Protein AF-A0A846XND9-F1 (afdb_monomer)

Foldseek 3Di:
DDPPPPDPQQCQPVPLQLVSQVLLVVLQVVLPPPADPVLSVQSVCVSVVNDHPVVSVVDPSNVVVCVVVVVVVVVVVVPDDPVNVVVVVVVVVVSSVVSSPDDPPPPDPDPDPPPPPPPPPPDDDDDDDDDDDDDDDDDDDDDDDDDDDDDDDDDDDDPDDDPDDDPVPPPPDDPDDDPVSVVVVVCVVVVNDD

Mean predicted aligned error: 19.97 Å

Structure (mmCIF, N/CA/C/O backbone):
data_AF-A0A846XND9-F1
#
_entry.id   AF-A0A846XND9-F1
#
loop_
_atom_site.group_PDB
_atom_site.id
_atom_site.type_symbol
_atom_site.label_atom_id
_atom_site.label_alt_id
_atom_site.label_comp_id
_atom_site.label_asym_id
_atom_site.label_entity_id
_atom_site.label_seq_id
_atom_site.pdbx_PDB_ins_code
_atom_site.Cartn_x
_atom_site.Cartn_y
_atom_site.Cartn_z
_atom_site.occupancy
_atom_site.B_iso_or_equiv
_atom_site.auth_seq_id
_atom_site.auth_comp_id
_atom_site.auth_asym_id
_atom_site.auth_atom_id
_atom_site.pdbx_PDB_model_num
ATOM 1 N N . MET A 1 1 ? 20.024 -21.616 -21.738 1.00 33.12 1 MET A N 1
ATOM 2 C CA . MET A 1 1 ? 20.736 -21.261 -20.495 1.00 33.12 1 MET A CA 1
ATOM 3 C C . MET A 1 1 ? 19.741 -20.518 -19.624 1.00 33.12 1 MET A C 1
ATOM 5 O O . MET A 1 1 ? 19.525 -19.339 -19.842 1.00 33.12 1 MET A O 1
ATOM 9 N N . THR A 1 2 ? 19.022 -21.231 -18.763 1.00 40.91 2 THR A N 1
ATOM 10 C CA . THR A 1 2 ? 18.064 -20.647 -17.814 1.00 40.91 2 THR A CA 1
ATOM 11 C C . THR A 1 2 ? 18.824 -20.394 -16.521 1.00 40.91 2 THR A C 1
ATOM 13 O O . THR A 1 2 ? 19.244 -21.360 -15.887 1.00 40.91 2 THR A O 1
ATOM 16 N N . ASN A 1 3 ? 19.084 -19.128 -16.193 1.00 38.66 3 ASN A N 1
ATOM 17 C CA . ASN A 1 3 ? 19.721 -18.750 -14.933 1.00 38.66 3 ASN A CA 1
ATOM 18 C C . ASN A 1 3 ? 18.810 -19.187 -13.771 1.00 38.66 3 ASN A C 1
ATOM 20 O O . ASN A 1 3 ? 17.676 -18.721 -13.712 1.00 38.66 3 ASN A O 1
ATOM 24 N N . PRO A 1 4 ? 19.258 -20.077 -12.870 1.00 46.66 4 PRO A N 1
ATOM 25 C CA . PRO A 1 4 ? 18.459 -20.540 -11.736 1.00 46.66 4 PRO A CA 1
ATOM 26 C C . PRO A 1 4 ? 18.465 -19.571 -10.535 1.00 46.66 4 PRO A C 1
ATOM 28 O O . PRO A 1 4 ? 17.958 -19.938 -9.482 1.00 46.66 4 PRO A O 1
ATOM 31 N N . GLU A 1 5 ? 19.028 -18.363 -10.669 1.00 49.97 5 GLU A N 1
ATOM 32 C CA . GLU A 1 5 ? 19.162 -17.389 -9.565 1.00 49.97 5 GLU A CA 1
ATOM 33 C C . GLU A 1 5 ? 18.218 -16.180 -9.655 1.00 49.97 5 GLU A C 1
ATOM 35 O O . GLU A 1 5 ? 18.156 -15.373 -8.729 1.00 49.97 5 GLU A O 1
ATOM 40 N N . GLU A 1 6 ? 17.439 -16.054 -10.729 1.00 49.25 6 GLU A N 1
ATOM 41 C CA . GLU A 1 6 ? 16.335 -15.094 -10.769 1.00 49.25 6 GLU A CA 1
ATOM 42 C C . GLU A 1 6 ? 15.100 -15.777 -10.181 1.00 49.25 6 GLU A C 1
ATOM 44 O O . GLU A 1 6 ? 14.221 -16.257 -10.898 1.00 49.25 6 GLU A O 1
ATOM 49 N N . GLU A 1 7 ? 15.046 -15.867 -8.847 1.00 51.25 7 GLU A N 1
ATOM 50 C CA . GLU A 1 7 ? 13.759 -16.070 -8.185 1.00 51.25 7 GLU A CA 1
ATOM 51 C C . GLU A 1 7 ? 12.785 -15.030 -8.755 1.00 51.25 7 GLU A C 1
ATOM 53 O O . GLU A 1 7 ? 13.165 -13.859 -8.865 1.00 51.25 7 GLU A O 1
ATOM 58 N N . PRO A 1 8 ? 11.557 -15.415 -9.145 1.00 60.03 8 PRO A N 1
ATOM 59 C CA . PRO A 1 8 ? 10.572 -14.466 -9.631 1.00 60.03 8 PRO A CA 1
ATOM 60 C C . PRO A 1 8 ? 10.235 -13.514 -8.482 1.00 60.03 8 PRO A C 1
ATOM 62 O O . PRO A 1 8 ? 9.370 -13.785 -7.648 1.00 60.03 8 PRO A O 1
ATOM 65 N N . VAL A 1 9 ? 10.971 -12.405 -8.402 1.00 65.19 9 VAL A N 1
ATOM 66 C CA . VAL A 1 9 ? 10.665 -11.309 -7.499 1.00 65.19 9 VAL A CA 1
ATOM 67 C C . VAL A 1 9 ? 9.304 -10.820 -7.941 1.00 65.19 9 VAL A C 1
ATOM 69 O O . VAL A 1 9 ? 9.132 -10.370 -9.073 1.00 65.19 9 VAL A O 1
ATOM 72 N N . LEU A 1 10 ? 8.327 -10.974 -7.055 1.00 75.88 10 LEU A N 1
ATOM 73 C CA . LEU A 1 10 ? 6.992 -10.475 -7.296 1.00 75.88 10 LEU A CA 1
ATOM 74 C C . LEU A 1 10 ? 7.084 -8.964 -7.494 1.00 75.88 10 LEU A C 1
ATOM 76 O O . LEU A 1 10 ? 7.347 -8.226 -6.543 1.00 75.88 10 LEU A O 1
ATOM 80 N N . ASP A 1 11 ? 6.902 -8.530 -8.735 1.00 82.88 11 ASP A N 1
ATOM 81 C CA . ASP A 1 11 ? 6.921 -7.121 -9.082 1.00 82.88 11 ASP A CA 1
ATOM 82 C C . ASP A 1 11 ? 5.612 -6.470 -8.627 1.00 82.88 11 ASP A C 1
ATOM 84 O O . ASP A 1 11 ? 4.604 -6.457 -9.333 1.00 82.88 11 ASP A O 1
ATOM 88 N N . LEU A 1 12 ? 5.623 -5.973 -7.391 1.00 81.81 12 LEU A N 1
ATOM 89 C CA . LEU A 1 12 ? 4.500 -5.251 -6.799 1.00 81.81 12 LEU A CA 1
ATOM 90 C C . LEU A 1 12 ? 4.532 -3.757 -7.143 1.00 81.81 12 LEU A C 1
ATOM 92 O O . LEU A 1 12 ? 3.525 -3.074 -6.963 1.00 81.81 12 LEU A O 1
ATOM 96 N N . ALA A 1 13 ? 5.678 -3.247 -7.602 1.00 83.75 13 ALA A N 1
ATOM 97 C CA . ALA A 1 13 ? 5.951 -1.819 -7.735 1.00 83.75 13 ALA A CA 1
ATOM 98 C C . ALA A 1 13 ? 6.337 -1.380 -9.160 1.00 83.75 13 ALA A C 1
ATOM 100 O O . ALA A 1 13 ? 6.835 -0.271 -9.338 1.00 83.75 13 ALA A O 1
ATOM 101 N N . GLY A 1 14 ? 6.112 -2.217 -10.175 1.00 80.44 14 GLY A N 1
ATOM 102 C CA . GLY A 1 14 ? 6.367 -1.881 -11.578 1.00 80.44 14 GLY A CA 1
ATOM 103 C C . GLY A 1 14 ? 7.851 -1.695 -11.909 1.00 80.44 14 GLY A C 1
ATOM 104 O O . GLY A 1 14 ? 8.197 -0.803 -12.682 1.00 80.44 14 GLY A O 1
ATOM 105 N N . GLY A 1 15 ? 8.727 -2.494 -11.300 1.00 81.25 15 GLY A N 1
ATOM 106 C CA . GLY A 1 15 ? 10.161 -2.542 -11.584 1.00 81.25 15 GLY A CA 1
ATOM 107 C C . GLY A 1 15 ? 11.073 -2.000 -10.479 1.00 81.25 15 GLY A C 1
ATOM 108 O O . GLY A 1 15 ? 12.284 -2.211 -10.554 1.00 81.25 15 GLY A O 1
ATOM 109 N N . ASP A 1 16 ? 10.547 -1.355 -9.425 1.00 86.50 16 ASP A N 1
ATOM 110 C CA . ASP A 1 16 ? 11.361 -1.029 -8.240 1.00 86.50 16 ASP A CA 1
ATOM 111 C C . ASP A 1 16 ? 11.476 -2.259 -7.325 1.00 86.50 16 ASP A C 1
ATOM 113 O O . ASP A 1 16 ? 10.560 -2.625 -6.579 1.00 86.50 16 ASP A O 1
ATOM 117 N N . ILE A 1 17 ? 12.642 -2.903 -7.383 1.00 84.56 17 ILE A N 1
ATOM 118 C CA . ILE A 1 17 ? 12.976 -4.100 -6.603 1.00 84.56 17 ILE A CA 1
ATOM 119 C C . ILE A 1 17 ? 12.971 -3.809 -5.094 1.00 84.56 17 ILE A C 1
ATOM 121 O O . ILE A 1 17 ? 12.511 -4.640 -4.309 1.00 84.56 17 ILE A O 1
ATOM 125 N N . GLY A 1 18 ? 13.462 -2.641 -4.669 1.00 85.81 18 GLY A N 1
ATOM 126 C CA . GLY A 1 18 ? 13.506 -2.265 -3.254 1.00 85.81 18 GLY A CA 1
ATOM 127 C C . GLY A 1 18 ? 12.105 -2.071 -2.689 1.00 85.81 18 GLY A C 1
ATOM 128 O O . GLY A 1 18 ? 11.784 -2.609 -1.629 1.00 85.81 18 GLY A O 1
ATOM 129 N N . MET A 1 19 ? 11.250 -1.382 -3.445 1.00 88.19 19 MET A N 1
ATOM 130 C CA . MET A 1 19 ? 9.846 -1.191 -3.085 1.00 88.19 19 MET A CA 1
ATOM 131 C C . MET A 1 19 ? 9.076 -2.515 -3.084 1.00 88.19 19 MET A C 1
ATOM 133 O O . MET A 1 19 ? 8.342 -2.793 -2.142 1.00 88.19 19 MET A O 1
ATOM 137 N N . SER A 1 20 ? 9.287 -3.376 -4.083 1.00 88.38 20 SER A N 1
ATOM 138 C CA . SER A 1 20 ? 8.630 -4.689 -4.153 1.00 88.38 20 SER A CA 1
ATOM 139 C C . SER A 1 20 ? 8.980 -5.577 -2.956 1.00 88.38 20 SER A C 1
ATOM 141 O O . SER A 1 20 ? 8.104 -6.211 -2.366 1.00 88.38 20 SER A O 1
ATOM 143 N N . ARG A 1 21 ? 10.24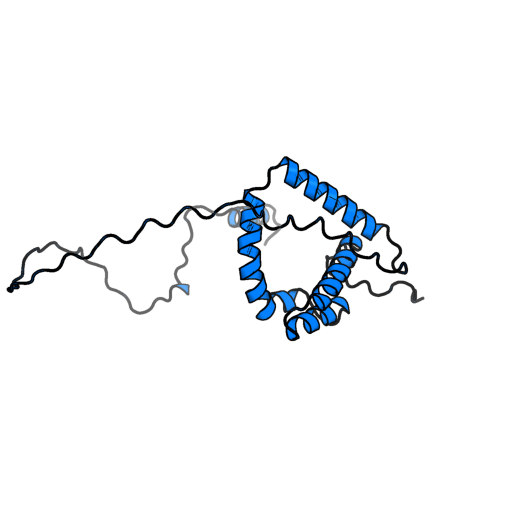9 -5.569 -2.529 1.00 87.31 21 ARG A N 1
ATOM 144 C CA . ARG A 1 21 ? 10.701 -6.275 -1.320 1.00 87.31 21 ARG A CA 1
ATOM 145 C C . ARG A 1 21 ? 10.104 -5.684 -0.050 1.00 87.31 21 ARG A C 1
ATOM 147 O O . ARG A 1 21 ? 9.600 -6.432 0.783 1.00 87.31 21 ARG A O 1
ATOM 154 N N . HIS A 1 22 ? 10.125 -4.360 0.082 1.00 89.12 22 HIS A N 1
ATOM 155 C CA . HIS A 1 22 ? 9.538 -3.682 1.232 1.00 89.12 22 HIS A CA 1
ATOM 156 C C . HIS A 1 22 ? 8.034 -3.974 1.358 1.00 89.12 22 HIS A C 1
ATOM 158 O O . HIS A 1 22 ? 7.558 -4.315 2.439 1.00 89.12 22 HIS A O 1
ATOM 164 N N . LEU A 1 23 ? 7.300 -3.931 0.242 1.00 89.12 23 LEU A N 1
ATOM 165 C CA . LEU A 1 23 ? 5.879 -4.269 0.194 1.00 89.12 23 LEU A CA 1
ATOM 166 C C . LEU A 1 23 ? 5.630 -5.725 0.589 1.00 89.12 23 LEU A C 1
ATOM 168 O O . LEU A 1 23 ? 4.750 -5.984 1.403 1.00 89.12 23 LEU A O 1
ATOM 172 N N . ARG A 1 24 ? 6.420 -6.677 0.079 1.00 88.81 24 ARG A N 1
ATOM 173 C CA . ARG A 1 24 ? 6.306 -8.090 0.475 1.00 88.81 24 ARG A CA 1
ATOM 174 C C . ARG A 1 24 ? 6.500 -8.275 1.984 1.00 88.81 24 ARG A C 1
ATOM 176 O O . ARG A 1 24 ? 5.715 -8.988 2.607 1.00 88.81 24 ARG A O 1
ATOM 183 N N . SER A 1 25 ? 7.480 -7.583 2.563 1.00 88.69 25 SER A N 1
ATOM 184 C CA . SER A 1 25 ? 7.723 -7.556 4.010 1.00 88.69 25 SER A CA 1
ATOM 185 C C . SER A 1 25 ? 6.513 -7.051 4.789 1.00 88.69 25 SER A C 1
ATOM 187 O O . SER A 1 25 ? 6.007 -7.717 5.693 1.00 88.69 25 SER A O 1
ATOM 189 N N . ALA A 1 26 ? 5.991 -5.894 4.381 1.00 89.62 26 ALA A N 1
ATOM 190 C CA . ALA A 1 26 ? 4.835 -5.274 5.010 1.00 89.62 26 ALA A CA 1
ATOM 191 C C . ALA A 1 26 ? 3.594 -6.176 4.936 1.00 89.62 26 ALA A C 1
ATOM 193 O O . ALA A 1 26 ? 2.894 -6.339 5.934 1.00 89.62 26 ALA A O 1
ATOM 194 N N . LEU A 1 27 ? 3.349 -6.820 3.790 1.00 90.62 27 LEU A N 1
ATOM 195 C CA . LEU A 1 27 ? 2.244 -7.767 3.620 1.00 90.62 27 LEU A CA 1
ATOM 196 C C . LEU A 1 27 ? 2.371 -8.974 4.560 1.00 90.62 27 LEU A C 1
ATOM 198 O O . LEU A 1 27 ? 1.373 -9.382 5.152 1.00 90.62 27 LEU A O 1
ATOM 202 N N . ASN A 1 28 ? 3.579 -9.517 4.745 1.00 89.06 28 ASN A N 1
ATOM 203 C CA . ASN A 1 28 ? 3.823 -10.625 5.674 1.00 89.06 28 ASN A CA 1
ATOM 204 C C . ASN A 1 28 ? 3.556 -10.232 7.132 1.00 89.06 28 ASN A C 1
ATOM 206 O O . ASN A 1 28 ? 2.958 -11.009 7.876 1.00 89.06 28 ASN A O 1
ATOM 210 N N . ILE A 1 29 ? 3.966 -9.027 7.533 1.00 89.94 29 ILE A N 1
ATOM 211 C CA . ILE A 1 29 ? 3.733 -8.501 8.884 1.00 89.94 29 ILE A CA 1
ATOM 212 C C . ILE A 1 29 ? 2.234 -8.300 9.125 1.00 89.94 29 ILE A C 1
ATOM 214 O O . ILE A 1 29 ? 1.704 -8.751 10.140 1.00 89.94 29 ILE A O 1
ATOM 218 N N . LEU A 1 30 ? 1.535 -7.675 8.173 1.00 87.25 30 LEU A N 1
ATOM 219 C CA . LEU A 1 30 ? 0.093 -7.435 8.258 1.00 87.25 30 LEU A CA 1
ATOM 220 C C . LEU A 1 30 ? -0.704 -8.744 8.285 1.00 87.25 30 LEU A C 1
ATOM 222 O O . LEU A 1 30 ? -1.658 -8.875 9.044 1.00 87.25 30 LEU A O 1
ATOM 226 N N . ALA A 1 31 ? -0.284 -9.760 7.530 1.00 88.69 31 ALA A N 1
ATOM 227 C CA . ALA A 1 31 ? -0.914 -11.079 7.566 1.00 88.69 31 ALA A CA 1
ATOM 228 C C . ALA A 1 31 ? -0.767 -11.805 8.922 1.00 88.69 31 ALA A C 1
ATOM 230 O O . ALA A 1 31 ? -1.389 -12.850 9.108 1.00 88.69 31 ALA A O 1
ATOM 231 N N . GLY A 1 32 ? 0.070 -11.300 9.836 1.00 86.00 32 GLY A N 1
ATOM 232 C CA . GLY A 1 32 ? 0.243 -11.812 11.197 1.00 86.00 32 GLY A CA 1
ATOM 233 C C . GLY A 1 32 ? -0.265 -10.876 12.297 1.00 86.00 32 GLY A C 1
ATOM 234 O O . GLY A 1 32 ? -0.106 -11.199 13.472 1.00 86.00 32 GLY A O 1
ATOM 235 N N . SER A 1 33 ? -0.855 -9.723 11.957 1.00 87.19 33 SER A N 1
ATOM 236 C CA . SER A 1 33 ? -1.239 -8.700 12.938 1.00 87.19 33 SER A CA 1
ATOM 237 C C . SER A 1 33 ? -2.624 -8.907 13.569 1.00 87.19 33 SER A C 1
ATOM 239 O O . SER A 1 33 ? -3.076 -8.038 14.310 1.00 87.19 33 SER A O 1
ATOM 241 N N . GLY A 1 34 ? -3.307 -10.025 13.293 1.00 86.56 34 GLY A N 1
ATOM 242 C CA . GLY A 1 34 ? -4.640 -10.321 13.835 1.00 86.56 34 GLY A CA 1
ATOM 243 C C . GLY A 1 34 ? -5.769 -9.604 13.092 1.00 86.56 34 GLY A C 1
ATOM 244 O O . GLY A 1 34 ? -6.686 -9.068 13.715 1.00 86.56 34 GLY A O 1
ATOM 245 N N . LEU A 1 35 ? -5.681 -9.549 11.763 1.00 88.38 35 LEU A N 1
ATOM 246 C CA . LEU A 1 35 ? -6.721 -8.982 10.903 1.00 88.38 35 LEU A CA 1
ATOM 247 C C . LEU A 1 35 ? -7.867 -9.990 10.705 1.00 88.38 35 LEU A C 1
ATOM 249 O O . LEU A 1 35 ? -7.844 -11.113 11.205 1.00 88.38 35 LEU A O 1
ATOM 253 N N . ALA A 1 36 ? -8.907 -9.596 9.963 1.00 90.38 36 ALA A N 1
ATOM 254 C CA . ALA A 1 36 ? -9.963 -10.534 9.586 1.00 90.38 36 ALA A CA 1
ATOM 255 C C . ALA A 1 36 ? -9.360 -11.750 8.836 1.00 90.38 36 ALA A C 1
ATOM 257 O O . ALA A 1 36 ? -8.543 -11.533 7.935 1.00 90.38 36 ALA A O 1
ATOM 258 N N . PRO A 1 37 ? -9.780 -13.000 9.126 1.00 89.88 37 PRO A N 1
ATOM 259 C CA . PRO A 1 37 ? -9.143 -14.209 8.582 1.00 89.88 37 PRO A CA 1
ATOM 260 C C . PRO A 1 37 ? -9.074 -14.238 7.051 1.00 89.88 37 PRO A C 1
ATOM 262 O O . PRO A 1 37 ? -8.066 -14.636 6.466 1.00 89.88 37 PRO A O 1
ATOM 265 N N . ASP A 1 38 ? -10.135 -13.763 6.395 1.00 89.88 38 ASP A N 1
ATOM 266 C CA . ASP A 1 38 ? -10.199 -13.687 4.934 1.00 89.88 38 ASP A CA 1
ATOM 267 C C . ASP A 1 38 ? -9.176 -12.693 4.367 1.00 89.88 38 ASP A C 1
ATOM 269 O O . ASP A 1 38 ? -8.587 -12.938 3.315 1.00 89.88 38 ASP A O 1
ATOM 273 N N . MET A 1 39 ? -8.911 -11.597 5.083 1.00 91.56 39 MET A N 1
ATOM 274 C CA . MET A 1 39 ? -7.934 -10.593 4.668 1.00 91.56 39 MET A CA 1
ATOM 275 C C . MET A 1 39 ? -6.503 -11.080 4.891 1.00 91.56 39 MET A C 1
ATOM 277 O O . MET A 1 39 ? -5.666 -10.913 4.011 1.00 91.56 39 MET A O 1
ATOM 281 N N . GLU A 1 40 ? -6.217 -11.746 6.011 1.00 92.31 40 GLU A N 1
ATOM 282 C CA . GLU A 1 40 ? -4.904 -12.365 6.247 1.00 92.31 40 GLU A CA 1
ATOM 283 C C . GLU A 1 40 ? -4.556 -13.386 5.161 1.00 92.31 40 GLU A C 1
ATOM 285 O O . GLU A 1 40 ? -3.428 -13.421 4.662 1.00 92.31 40 GLU A O 1
ATOM 290 N N . LYS A 1 41 ? -5.542 -14.195 4.756 1.00 93.12 41 LYS A N 1
ATOM 291 C CA . LYS A 1 41 ? -5.389 -15.143 3.654 1.00 93.12 41 LYS A CA 1
ATOM 292 C C . LYS A 1 41 ? -5.062 -14.423 2.344 1.00 93.12 41 LYS A C 1
ATOM 294 O O . LYS A 1 41 ? -4.088 -14.795 1.695 1.00 93.12 41 LYS A O 1
ATOM 299 N N . GLN A 1 42 ? -5.816 -13.381 1.991 1.00 93.12 42 GLN A N 1
ATOM 300 C CA . GLN A 1 42 ? -5.568 -12.585 0.781 1.00 93.12 42 GLN A CA 1
ATOM 301 C C . GLN A 1 42 ? -4.179 -11.934 0.785 1.00 93.12 42 GLN A C 1
ATOM 303 O O . GLN A 1 42 ? -3.458 -12.017 -0.206 1.00 93.12 42 GLN A O 1
ATOM 308 N N . LEU A 1 43 ? -3.762 -11.335 1.904 1.00 93.38 43 LEU A N 1
ATOM 309 C CA . LEU A 1 43 ? -2.436 -10.726 2.046 1.00 93.38 43 LEU A CA 1
ATOM 310 C C . LEU A 1 43 ? -1.317 -11.753 1.841 1.00 93.38 43 LEU A C 1
ATOM 312 O O . LEU A 1 43 ? -0.333 -11.464 1.162 1.00 93.38 43 LEU A O 1
ATOM 316 N N . ARG A 1 44 ? -1.487 -12.970 2.371 1.00 92.06 44 ARG A N 1
ATOM 317 C CA . ARG A 1 44 ? -0.527 -14.066 2.196 1.00 92.06 44 ARG A CA 1
ATOM 318 C C . ARG A 1 44 ? -0.485 -14.580 0.758 1.00 92.06 44 ARG A C 1
ATOM 320 O O . ARG A 1 44 ? 0.602 -14.828 0.246 1.00 92.06 44 ARG A O 1
ATOM 327 N N . GLU A 1 45 ? -1.634 -14.720 0.102 1.00 91.88 45 GLU A N 1
ATOM 328 C CA . GLU A 1 45 ? -1.707 -15.105 -1.314 1.00 91.88 45 GLU A CA 1
ATOM 329 C C . GLU A 1 45 ? -1.001 -14.075 -2.203 1.00 91.88 45 GLU A C 1
ATOM 331 O O . GLU A 1 45 ? -0.209 -14.451 -3.067 1.00 91.88 45 GLU A O 1
ATOM 336 N N . ILE A 1 46 ? -1.201 -12.782 -1.938 1.00 91.44 46 ILE A N 1
ATOM 337 C CA . ILE A 1 46 ? -0.500 -11.701 -2.639 1.00 91.44 46 ILE A CA 1
ATOM 338 C C . ILE A 1 46 ? 0.998 -11.760 -2.346 1.00 91.44 46 ILE A C 1
ATOM 340 O O . ILE A 1 46 ? 1.786 -11.739 -3.280 1.00 91.44 46 ILE A O 1
ATOM 344 N N . ALA A 1 47 ? 1.422 -11.918 -1.089 1.00 89.00 47 ALA A N 1
ATOM 345 C CA . ALA A 1 47 ? 2.843 -12.009 -0.732 1.00 89.00 47 ALA A CA 1
ATOM 346 C C . ALA A 1 47 ? 3.568 -13.221 -1.360 1.00 89.00 47 ALA A C 1
ATOM 348 O O . ALA A 1 47 ? 4.798 -13.218 -1.479 1.00 89.00 47 ALA A O 1
ATOM 349 N N . GLN A 1 48 ? 2.820 -14.254 -1.756 1.00 88.75 48 GLN A N 1
ATOM 350 C CA . GLN A 1 48 ? 3.309 -15.432 -2.478 1.00 88.75 48 GLN A CA 1
ATOM 351 C C . GLN A 1 48 ? 3.258 -15.282 -4.007 1.00 88.75 48 GLN A C 1
ATOM 353 O O . GLN A 1 48 ? 3.758 -16.155 -4.709 1.00 88.75 48 GLN A O 1
ATOM 358 N N . GLY A 1 49 ? 2.668 -14.203 -4.527 1.00 88.38 49 GLY A N 1
ATOM 359 C CA . GLY A 1 49 ? 2.485 -13.976 -5.963 1.00 88.38 49 GLY A CA 1
ATOM 360 C C . GLY A 1 49 ? 1.285 -14.696 -6.578 1.00 88.38 49 GLY A C 1
ATOM 361 O O . GLY A 1 49 ? 1.156 -14.729 -7.798 1.00 88.38 49 GLY A O 1
ATOM 362 N N . ASN A 1 50 ? 0.391 -15.244 -5.751 1.00 89.69 50 ASN A N 1
ATOM 363 C CA . ASN A 1 50 ? -0.824 -15.936 -6.188 1.00 89.69 50 ASN A CA 1
ATOM 364 C C . ASN A 1 50 ? -2.039 -14.999 -6.326 1.00 89.69 50 ASN A C 1
ATOM 366 O O . ASN A 1 50 ? -3.107 -15.443 -6.742 1.00 89.69 50 ASN A O 1
ATOM 370 N N . GLY A 1 51 ? -1.895 -13.716 -5.982 1.00 87.81 51 GLY A N 1
ATOM 371 C CA . GLY A 1 51 ? -2.959 -12.713 -6.059 1.00 87.81 51 GLY A CA 1
ATOM 372 C C . GLY A 1 51 ? -2.429 -11.312 -6.361 1.00 87.81 51 GLY A C 1
ATOM 373 O O . GLY A 1 51 ? -1.219 -11.081 -6.364 1.00 87.81 51 GLY A O 1
ATOM 374 N N . SER A 1 52 ? -3.337 -10.361 -6.603 1.00 89.62 52 SER A N 1
ATOM 375 C CA . SER A 1 52 ? -2.995 -8.964 -6.893 1.00 89.62 52 SER A CA 1
ATOM 376 C C . SER A 1 52 ? -3.414 -8.006 -5.774 1.00 89.62 52 SER A C 1
ATOM 378 O O . SER A 1 52 ? -4.502 -8.115 -5.211 1.00 89.62 52 SER A O 1
ATOM 380 N N . LEU A 1 53 ? -2.604 -6.966 -5.536 1.00 89.81 53 LEU A N 1
ATOM 381 C CA . LEU A 1 53 ? -3.000 -5.781 -4.755 1.00 89.81 53 LEU A CA 1
ATOM 382 C C . LEU A 1 53 ? -4.285 -5.134 -5.294 1.00 89.81 53 LEU A C 1
ATOM 384 O O . LEU A 1 53 ? -5.048 -4.533 -4.537 1.00 89.81 53 LEU A O 1
ATOM 388 N N . ARG A 1 54 ? -4.546 -5.266 -6.601 1.00 89.69 54 ARG A N 1
ATOM 389 C CA . ARG A 1 54 ? -5.781 -4.774 -7.212 1.00 89.69 54 ARG A CA 1
ATOM 390 C C . ARG A 1 54 ? -7.003 -5.477 -6.634 1.00 89.69 54 ARG A C 1
ATOM 392 O O . ARG A 1 54 ? -7.979 -4.804 -6.324 1.00 89.69 54 ARG A O 1
ATOM 399 N N . ASP A 1 55 ? -6.929 -6.790 -6.452 1.00 90.06 55 ASP A N 1
ATOM 400 C CA . ASP A 1 55 ? -8.030 -7.585 -5.910 1.00 90.06 55 ASP A CA 1
ATOM 401 C C . ASP A 1 55 ? -8.257 -7.256 -4.432 1.00 90.06 55 ASP A C 1
ATOM 403 O O . ASP A 1 55 ? -9.399 -7.080 -4.009 1.00 90.06 55 ASP A O 1
ATOM 407 N N . LEU A 1 56 ? -7.172 -7.054 -3.671 1.00 91.56 56 LEU A N 1
ATOM 408 C CA . LEU A 1 56 ? -7.242 -6.580 -2.286 1.00 91.56 56 LEU A CA 1
ATOM 409 C C . LEU A 1 56 ? -7.988 -5.248 -2.178 1.00 91.56 56 LEU A C 1
ATOM 411 O O . LEU A 1 56 ? -8.846 -5.103 -1.314 1.00 91.56 56 LEU A O 1
ATOM 415 N N . ARG A 1 57 ? -7.715 -4.295 -3.080 1.00 90.94 57 ARG A N 1
ATOM 416 C CA . ARG A 1 57 ? -8.379 -2.978 -3.096 1.00 90.94 57 ARG A CA 1
ATOM 417 C C . ARG A 1 57 ? -9.898 -3.081 -3.236 1.00 90.94 57 ARG A C 1
ATOM 419 O O . ARG A 1 57 ? -10.617 -2.174 -2.828 1.00 90.94 57 ARG A O 1
ATOM 426 N N . HIS A 1 58 ? -10.380 -4.150 -3.856 1.00 91.62 58 HIS A N 1
ATOM 427 C CA . HIS A 1 58 ? -11.801 -4.391 -4.070 1.00 91.62 58 HIS A CA 1
ATOM 428 C C . HIS A 1 58 ? -12.428 -5.284 -2.989 1.00 91.62 58 HIS A C 1
ATOM 430 O O . HIS A 1 58 ? -13.626 -5.555 -3.065 1.00 91.62 58 HIS A O 1
ATOM 436 N N . SER A 1 59 ? -11.667 -5.733 -1.985 1.00 93.00 59 SER A N 1
ATOM 437 C CA . SER A 1 59 ? -12.196 -6.584 -0.922 1.00 93.00 59 SER A CA 1
ATOM 438 C C . SER A 1 59 ? -12.989 -5.773 0.106 1.00 93.00 59 SER A C 1
ATOM 440 O O . SER A 1 59 ? -12.590 -4.685 0.521 1.00 93.00 59 SER A O 1
ATOM 442 N N . GLU A 1 60 ? -14.130 -6.308 0.549 1.00 92.06 60 GLU A N 1
ATOM 443 C CA . GLU A 1 60 ? -14.981 -5.619 1.530 1.00 92.06 60 GLU A CA 1
ATOM 444 C C . GLU A 1 60 ? -14.264 -5.393 2.869 1.00 92.06 60 GLU A C 1
ATOM 446 O O . GLU A 1 60 ? -14.439 -4.351 3.502 1.00 92.06 60 GLU A O 1
ATOM 451 N N . SER A 1 61 ? -13.434 -6.351 3.292 1.00 90.25 61 SER A N 1
ATOM 452 C CA . SER A 1 61 ? -12.638 -6.263 4.521 1.00 90.25 61 SER A CA 1
ATOM 453 C C . SER A 1 61 ? -11.630 -5.117 4.458 1.00 90.25 61 SER A C 1
ATOM 455 O O . SER A 1 61 ? -11.490 -4.370 5.427 1.00 90.25 61 SER A O 1
ATOM 457 N N . PHE A 1 62 ? -10.969 -4.950 3.307 1.00 91.69 62 PHE A N 1
ATOM 458 C CA . PHE A 1 62 ? -10.032 -3.857 3.088 1.00 91.69 62 PHE A CA 1
ATOM 459 C C . PHE A 1 62 ? -10.749 -2.508 3.060 1.00 91.69 62 PHE A C 1
ATOM 461 O O . PHE A 1 62 ? -10.303 -1.591 3.738 1.00 91.69 62 PHE A O 1
ATOM 468 N N . LEU A 1 63 ? -11.882 -2.401 2.356 1.00 91.69 63 LEU A N 1
ATOM 469 C CA . LEU A 1 63 ? -12.653 -1.154 2.267 1.00 91.69 63 LEU A CA 1
ATOM 470 C C . LEU A 1 63 ? -13.120 -0.663 3.646 1.00 91.69 63 LEU A C 1
ATOM 472 O O . LEU A 1 63 ? -12.945 0.504 3.991 1.00 91.69 63 LEU A O 1
ATOM 476 N N . ARG A 1 64 ? -13.638 -1.567 4.486 1.00 89.69 64 ARG A N 1
ATOM 4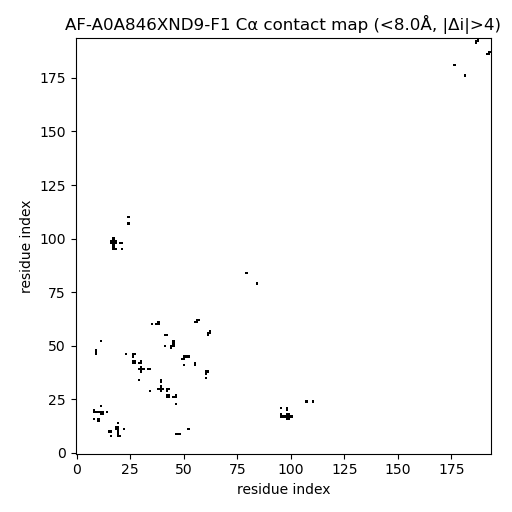77 C CA . ARG A 1 64 ? -14.052 -1.217 5.855 1.00 89.69 64 ARG A CA 1
ATOM 478 C C . ARG A 1 64 ? -12.882 -0.752 6.716 1.00 89.69 64 ARG A C 1
ATOM 480 O O . ARG A 1 64 ? -13.028 0.193 7.488 1.00 89.69 64 ARG A O 1
ATOM 487 N N . LEU A 1 65 ? -11.731 -1.415 6.597 1.00 88.25 65 LEU A N 1
ATOM 488 C CA . LEU A 1 65 ? -10.530 -1.012 7.320 1.00 88.25 65 LEU A CA 1
ATOM 489 C C . LEU A 1 65 ? -10.030 0.350 6.824 1.00 88.25 65 LEU A C 1
ATOM 491 O O . LEU A 1 65 ? -9.751 1.226 7.643 1.00 88.25 65 LEU A O 1
ATOM 495 N N . SER A 1 66 ? -9.949 0.546 5.505 1.00 88.56 66 SER A N 1
ATOM 496 C CA . SER A 1 66 ? -9.436 1.780 4.917 1.00 88.56 66 SER A CA 1
ATOM 497 C C . SER A 1 66 ? -10.269 2.982 5.322 1.00 88.56 66 SER A C 1
ATOM 499 O O . SER A 1 66 ? -9.688 4.000 5.672 1.00 88.56 66 SER A O 1
ATOM 501 N N . ASP A 1 67 ? -11.597 2.860 5.368 1.00 88.38 67 ASP A N 1
ATOM 502 C CA . ASP A 1 67 ? -12.470 3.966 5.776 1.00 88.38 67 ASP A CA 1
ATOM 503 C C . ASP A 1 67 ? -12.182 4.424 7.215 1.00 88.38 67 ASP A C 1
ATOM 505 O O . ASP A 1 67 ? -12.162 5.623 7.505 1.00 88.38 67 ASP A O 1
ATOM 509 N N . SER A 1 68 ? -11.891 3.477 8.113 1.00 85.06 68 SER A N 1
ATOM 510 C CA . SER A 1 68 ? -11.566 3.792 9.508 1.00 85.06 68 SER A CA 1
ATOM 511 C C . SER A 1 68 ? -10.192 4.454 9.666 1.00 85.06 68 SER A C 1
ATOM 513 O O . SER A 1 68 ? -10.054 5.416 10.417 1.00 85.06 68 SER A O 1
ATOM 515 N N . VAL A 1 69 ? -9.183 3.981 8.927 1.00 86.69 69 VAL A N 1
ATOM 516 C CA . VAL A 1 69 ? -7.794 4.451 9.050 1.00 86.69 69 VAL A CA 1
ATOM 517 C C . VAL A 1 69 ? -7.555 5.743 8.265 1.00 86.69 69 VAL A C 1
ATOM 519 O O . VAL A 1 69 ? -6.803 6.604 8.717 1.00 86.69 69 VAL A O 1
ATOM 522 N N . LEU A 1 70 ? -8.203 5.916 7.107 1.00 87.69 70 LEU A N 1
ATOM 523 C CA . LEU A 1 70 ? -8.020 7.089 6.245 1.00 87.69 70 LEU A CA 1
ATOM 524 C C . LEU A 1 70 ? -8.417 8.387 6.945 1.00 87.69 70 LEU A C 1
ATOM 526 O O . LEU A 1 70 ? -7.768 9.404 6.723 1.00 87.69 70 LEU A O 1
ATOM 530 N N . THR A 1 71 ? -9.450 8.355 7.788 1.00 85.06 71 THR A N 1
ATOM 531 C CA . THR A 1 71 ? -9.902 9.550 8.513 1.00 85.06 71 THR A CA 1
ATOM 532 C C . THR A 1 71 ? -8.821 10.042 9.475 1.00 85.06 71 THR A C 1
ATOM 534 O O . THR A 1 71 ? -8.431 11.203 9.402 1.00 85.06 71 THR A O 1
ATOM 537 N N . GLN A 1 72 ? -8.258 9.144 10.290 1.00 85.00 72 GLN A N 1
ATOM 538 C CA . GLN A 1 72 ? -7.170 9.483 11.213 1.00 85.00 72 GLN A CA 1
ATOM 539 C C . GLN A 1 72 ? -5.915 9.943 10.464 1.00 85.00 72 GLN A C 1
ATOM 541 O O . GLN A 1 72 ? -5.348 10.986 10.770 1.00 85.00 72 GLN A O 1
ATOM 546 N N . ALA A 1 73 ? -5.511 9.205 9.425 1.00 84.62 73 ALA A N 1
ATOM 547 C CA . ALA A 1 73 ? -4.316 9.538 8.656 1.00 84.62 73 ALA A CA 1
ATOM 548 C C . ALA A 1 73 ? -4.413 10.921 7.988 1.00 84.62 73 ALA A C 1
ATOM 550 O O . ALA A 1 73 ? -3.405 11.606 7.828 1.00 84.62 73 ALA A O 1
ATOM 551 N N . GLN A 1 74 ? -5.618 11.348 7.591 1.00 87.44 74 GLN A N 1
ATOM 552 C CA . GLN A 1 74 ? -5.841 12.685 7.040 1.00 87.44 74 GLN A CA 1
ATOM 553 C C . GLN A 1 74 ? -5.682 13.793 8.083 1.00 87.44 74 GLN A C 1
ATOM 555 O O . GLN A 1 74 ? -5.223 14.879 7.729 1.00 87.44 74 GLN A O 1
ATOM 560 N N . GLU A 1 75 ? -6.069 13.547 9.332 1.00 88.56 75 GLU A N 1
ATOM 561 C CA . GLU A 1 75 ? -5.883 14.498 10.431 1.00 88.56 75 GLU A CA 1
ATOM 562 C C . GLU A 1 75 ? -4.395 14.648 10.751 1.00 88.56 75 GLU A C 1
ATOM 564 O O . GLU A 1 75 ? -3.871 15.761 10.678 1.00 88.56 75 GLU A O 1
ATOM 569 N N . ASP A 1 76 ? -3.683 13.532 10.919 1.00 86.00 76 ASP A N 1
ATOM 570 C CA . ASP A 1 76 ? -2.239 13.529 11.178 1.00 86.00 76 ASP A CA 1
ATOM 571 C C . ASP A 1 76 ? -1.463 14.273 10.069 1.00 86.00 76 ASP A C 1
ATOM 573 O O . ASP A 1 76 ? -0.545 15.054 10.329 1.00 86.00 76 ASP A O 1
ATOM 577 N N . LEU A 1 77 ? -1.855 14.095 8.799 1.00 86.44 77 LEU A N 1
ATOM 578 C CA . LEU A 1 77 ? -1.195 14.746 7.660 1.00 86.44 77 LEU A CA 1
ATOM 579 C C . LEU A 1 77 ? -1.405 16.272 7.622 1.00 86.44 77 LEU A C 1
ATOM 581 O O . LEU A 1 77 ? -0.581 16.999 7.046 1.00 86.44 77 LEU A O 1
ATOM 585 N N . ARG A 1 78 ? -2.520 16.761 8.180 1.00 89.69 78 ARG A N 1
ATOM 586 C CA . ARG A 1 78 ? -2.823 18.198 8.288 1.00 89.69 78 ARG A CA 1
ATOM 587 C C . ARG A 1 78 ? -2.008 18.860 9.388 1.00 89.69 78 ARG A C 1
ATOM 589 O O . ARG A 1 78 ? -1.651 20.024 9.234 1.00 89.69 78 ARG A O 1
ATOM 596 N N . GLU A 1 79 ? -1.714 18.127 10.454 1.00 93.06 79 GLU A N 1
ATOM 597 C CA . GLU A 1 79 ? -0.925 18.617 11.585 1.00 93.06 79 GLU A CA 1
ATOM 598 C C . GLU A 1 79 ? 0.580 18.624 11.293 1.00 93.06 79 GLU A C 1
ATOM 600 O O . GLU A 1 79 ? 1.307 19.453 11.836 1.00 93.06 79 GLU A O 1
ATOM 605 N N . GLN A 1 80 ? 1.046 17.760 10.388 1.00 91.62 80 GLN A N 1
ATOM 606 C CA . GLN A 1 80 ? 2.460 17.685 10.026 1.00 91.62 80 GLN A CA 1
ATOM 607 C C . GLN A 1 80 ? 2.985 18.951 9.335 1.00 91.62 80 GLN A C 1
ATOM 609 O O . GLN A 1 80 ? 2.507 19.369 8.266 1.00 91.62 80 GLN A O 1
ATOM 614 N N . THR A 1 81 ? 4.069 19.478 9.898 1.00 94.94 81 THR A N 1
ATOM 615 C CA . THR A 1 81 ? 4.851 20.588 9.341 1.00 94.94 81 THR A CA 1
ATOM 616 C C . THR A 1 81 ? 5.602 20.170 8.067 1.00 94.94 81 THR A C 1
ATOM 618 O O . THR A 1 81 ? 5.860 18.979 7.849 1.00 94.94 81 THR A O 1
ATOM 621 N N . PRO A 1 82 ? 5.959 21.115 7.175 1.00 92.31 82 PRO A N 1
ATOM 622 C CA . PRO A 1 82 ? 6.729 20.787 5.975 1.00 92.31 82 PRO A CA 1
ATOM 623 C C . PRO A 1 82 ? 8.114 20.205 6.300 1.00 92.31 82 PRO A C 1
ATOM 625 O O . PRO A 1 82 ? 8.577 19.315 5.587 1.00 92.31 82 PRO A O 1
ATOM 628 N N . GLU A 1 83 ? 8.755 20.636 7.387 1.00 93.31 83 GLU A N 1
ATOM 629 C CA . GLU A 1 83 ? 10.044 20.099 7.830 1.00 93.31 83 GLU A CA 1
ATOM 630 C C . GLU A 1 83 ? 9.925 18.641 8.301 1.00 93.31 83 GLU A C 1
ATOM 632 O O . GLU A 1 83 ? 10.758 17.804 7.949 1.00 93.31 83 GLU A O 1
ATOM 637 N N . GLU A 1 84 ? 8.872 18.304 9.053 1.00 90.62 84 GLU A N 1
ATOM 638 C CA . GLU A 1 84 ? 8.600 16.922 9.474 1.00 90.62 84 GLU A CA 1
ATOM 639 C C . GLU A 1 84 ? 8.299 16.015 8.284 1.00 90.62 84 GLU A C 1
ATOM 641 O O . GLU A 1 84 ? 8.820 14.901 8.212 1.00 90.62 84 GLU A O 1
ATOM 646 N N . LYS A 1 85 ? 7.521 16.504 7.311 1.00 89.81 85 LYS A N 1
ATOM 647 C CA . LYS A 1 85 ? 7.260 15.782 6.057 1.00 89.81 85 LYS A CA 1
ATOM 648 C C . LYS A 1 85 ? 8.554 15.484 5.315 1.00 89.81 85 LYS A C 1
ATOM 650 O O . LYS A 1 85 ? 8.754 14.350 4.888 1.00 89.81 85 LYS A O 1
ATOM 655 N N . GLN A 1 86 ? 9.451 16.465 5.201 1.00 93.12 86 GLN A N 1
ATOM 656 C CA . GLN A 1 86 ? 10.740 16.258 4.544 1.00 93.12 86 GLN A CA 1
ATOM 657 C C . GLN A 1 86 ? 11.577 15.202 5.272 1.00 93.12 86 GLN A C 1
ATOM 659 O O . GLN A 1 86 ? 12.121 14.303 4.636 1.00 93.12 86 GLN A O 1
ATOM 664 N N . ARG A 1 87 ? 11.613 15.250 6.607 1.00 92.62 87 ARG A N 1
ATOM 665 C CA . ARG A 1 87 ? 12.320 14.249 7.411 1.00 92.62 87 ARG A CA 1
ATOM 666 C C . ARG A 1 87 ? 11.762 12.836 7.203 1.00 92.62 87 ARG A C 1
ATOM 668 O O . ARG A 1 87 ? 12.548 11.903 7.060 1.00 92.62 87 ARG A O 1
ATOM 675 N N . LEU A 1 88 ? 10.437 12.679 7.157 1.00 89.69 88 LEU A N 1
ATOM 676 C CA . LEU A 1 88 ? 9.783 11.392 6.883 1.00 89.69 88 LEU A CA 1
ATOM 677 C C . LEU A 1 88 ? 10.100 10.874 5.475 1.00 89.69 88 LEU A C 1
ATOM 679 O O . LEU A 1 88 ? 10.326 9.678 5.295 1.00 89.69 88 LEU A O 1
ATOM 683 N N . ILE A 1 89 ? 10.154 11.764 4.480 1.00 92.00 89 ILE A N 1
ATOM 684 C CA . ILE A 1 89 ? 10.560 11.416 3.112 1.00 92.00 89 ILE A CA 1
ATOM 685 C C . ILE A 1 89 ? 12.007 10.911 3.098 1.00 92.00 89 ILE A C 1
ATOM 687 O O . ILE A 1 89 ? 12.284 9.865 2.509 1.00 92.00 89 ILE A O 1
ATOM 691 N N . ASP A 1 90 ? 12.924 11.617 3.761 1.00 93.81 90 ASP A N 1
ATOM 692 C CA . ASP A 1 90 ? 14.339 11.242 3.813 1.00 93.81 90 ASP A CA 1
ATOM 693 C C . ASP A 1 90 ? 14.540 9.892 4.526 1.00 93.81 90 ASP A C 1
ATOM 695 O O . ASP A 1 90 ? 15.292 9.037 4.049 1.00 93.81 90 ASP A O 1
ATOM 699 N N . GLU A 1 91 ? 13.816 9.656 5.624 1.00 93.06 91 GLU A N 1
ATOM 700 C CA . GLU A 1 91 ? 13.808 8.381 6.351 1.00 93.06 91 GLU A CA 1
ATOM 701 C C . GLU A 1 91 ? 13.241 7.231 5.502 1.00 93.06 91 GLU A C 1
ATOM 703 O O . GLU A 1 91 ? 13.832 6.145 5.430 1.00 93.06 91 GLU A O 1
ATOM 708 N N . GLY A 1 92 ? 12.132 7.474 4.800 1.00 90.19 92 GLY A N 1
ATOM 709 C CA . GLY A 1 92 ? 11.539 6.515 3.871 1.00 90.19 92 GLY A CA 1
ATOM 710 C C . GLY A 1 92 ? 12.497 6.155 2.735 1.00 90.19 92 GLY A C 1
ATOM 711 O O . GLY A 1 92 ? 12.708 4.975 2.446 1.00 90.19 92 GLY A O 1
ATOM 712 N N . ASN A 1 93 ? 13.159 7.151 2.143 1.00 89.38 93 ASN A N 1
ATOM 713 C CA . ASN A 1 93 ? 14.150 6.947 1.086 1.00 89.38 93 ASN A CA 1
ATOM 714 C C . ASN A 1 93 ? 15.356 6.137 1.570 1.00 89.38 93 ASN A C 1
ATOM 716 O O . ASN A 1 93 ? 15.785 5.212 0.877 1.00 89.38 93 ASN A O 1
ATOM 720 N N . ALA A 1 94 ? 15.879 6.435 2.762 1.00 90.75 94 ALA A N 1
ATOM 721 C CA . ALA A 1 94 ? 16.969 5.667 3.362 1.00 90.75 94 ALA A CA 1
ATOM 722 C C . ALA A 1 94 ? 16.568 4.202 3.599 1.00 90.75 94 ALA A C 1
ATOM 724 O O . ALA A 1 94 ? 17.343 3.281 3.325 1.00 90.75 94 ALA A O 1
ATOM 725 N N . THR A 1 95 ? 15.330 3.979 4.043 1.00 87.56 95 THR A N 1
ATOM 726 C CA . THR A 1 95 ? 14.771 2.639 4.235 1.00 87.56 95 THR A CA 1
ATOM 727 C C 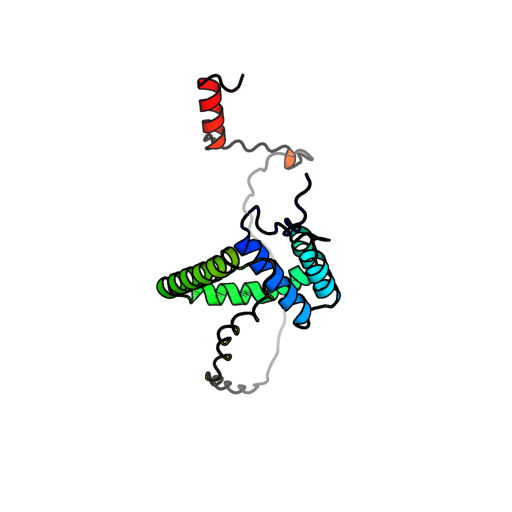. THR A 1 95 ? 14.678 1.887 2.908 1.00 87.56 95 THR A C 1
ATOM 729 O O . THR A 1 95 ? 15.208 0.781 2.802 1.00 87.56 95 THR A O 1
ATOM 732 N N . LEU A 1 96 ? 14.089 2.479 1.866 1.00 87.75 96 LEU A N 1
ATOM 733 C CA . LEU A 1 96 ? 13.974 1.853 0.541 1.00 87.75 96 LEU A CA 1
ATOM 734 C C . LEU A 1 96 ? 15.339 1.545 -0.080 1.00 87.75 96 LEU A C 1
ATOM 736 O O . LEU A 1 96 ? 15.536 0.471 -0.649 1.00 87.75 96 LEU A O 1
ATOM 740 N N . GLU A 1 97 ? 16.307 2.444 0.081 1.00 88.69 97 GLU A N 1
ATOM 741 C CA . GLU A 1 97 ? 17.673 2.239 -0.395 1.00 88.69 97 GLU A CA 1
ATOM 742 C C . GLU A 1 97 ? 18.335 1.023 0.270 1.00 88.69 97 GLU A C 1
ATOM 744 O O . GLU A 1 97 ? 19.037 0.252 -0.391 1.00 88.69 97 GLU A O 1
ATOM 749 N N . SER A 1 98 ? 18.050 0.781 1.553 1.00 87.19 98 SER A N 1
ATOM 750 C CA . SER A 1 98 ? 18.520 -0.423 2.246 1.00 87.19 98 SER A CA 1
ATOM 751 C C . SER A 1 98 ? 17.951 -1.712 1.635 1.00 87.19 98 SER A C 1
ATOM 753 O O . SER A 1 98 ? 18.685 -2.689 1.478 1.00 87.19 98 SER A O 1
ATOM 755 N N . TYR A 1 99 ? 16.683 -1.709 1.204 1.00 84.75 99 TYR A N 1
ATOM 756 C CA . TYR A 1 99 ? 16.052 -2.859 0.543 1.00 84.75 99 TYR A CA 1
ATOM 757 C C . TYR A 1 99 ? 16.586 -3.098 -0.874 1.00 84.75 99 TYR A C 1
ATOM 759 O O . TYR A 1 99 ? 16.688 -4.257 -1.292 1.00 84.75 99 TYR A O 1
ATOM 767 N N . ARG A 1 100 ? 16.968 -2.037 -1.600 1.00 85.94 100 ARG A N 1
ATOM 768 C CA . ARG A 1 100 ? 17.611 -2.153 -2.924 1.00 85.94 100 ARG A CA 1
ATOM 769 C C . ARG A 1 100 ? 18.975 -2.825 -2.840 1.00 85.94 100 ARG A C 1
ATOM 771 O O . ARG A 1 100 ? 19.290 -3.669 -3.669 1.00 85.94 100 ARG A O 1
ATOM 778 N N . ARG A 1 101 ? 19.773 -2.471 -1.829 1.00 86.19 101 ARG A N 1
ATOM 779 C CA . ARG A 1 101 ? 21.138 -2.996 -1.641 1.00 86.19 101 ARG A CA 1
ATOM 780 C C . ARG A 1 101 ? 21.187 -4.372 -0.980 1.00 86.19 101 ARG A C 1
ATOM 782 O O . ARG A 1 101 ? 22.252 -4.983 -0.947 1.00 86.19 101 ARG A O 1
ATOM 789 N N . ARG A 1 102 ? 20.071 -4.849 -0.420 1.00 78.62 102 ARG A N 1
ATOM 790 C CA . ARG A 1 102 ? 20.015 -6.137 0.277 1.00 78.62 102 ARG A CA 1
ATOM 791 C C . ARG A 1 102 ? 20.174 -7.302 -0.702 1.00 78.62 102 ARG A C 1
ATOM 793 O O . ARG A 1 102 ? 19.600 -7.290 -1.789 1.00 78.62 102 ARG A O 1
ATOM 800 N N . ASP A 1 103 ? 20.901 -8.329 -0.285 1.00 67.25 103 ASP A N 1
ATOM 801 C CA . ASP A 1 103 ? 20.936 -9.613 -0.984 1.00 67.25 103 ASP A CA 1
ATOM 802 C C . ASP A 1 103 ? 19.558 -10.310 -0.874 1.00 67.25 103 ASP A C 1
ATOM 804 O O . ASP A 1 103 ? 19.003 -10.348 0.231 1.00 67.25 103 ASP A O 1
ATOM 808 N N . PRO A 1 104 ? 18.977 -10.828 -1.975 1.00 62.31 104 PRO A N 1
ATOM 809 C CA . PRO A 1 104 ? 17.708 -11.564 -1.951 1.00 62.31 104 PRO A CA 1
ATOM 810 C C . PRO A 1 104 ? 17.715 -12.807 -1.046 1.00 62.31 104 PRO A C 1
ATOM 812 O O . PRO A 1 104 ? 16.660 -13.172 -0.539 1.00 62.31 104 PRO A O 1
ATOM 815 N N . ASN A 1 105 ? 18.878 -13.420 -0.800 1.00 55.22 105 ASN A N 1
ATOM 816 C CA . ASN A 1 105 ? 19.012 -14.618 0.037 1.00 55.22 105 ASN A CA 1
ATOM 817 C C . ASN A 1 105 ? 19.317 -14.314 1.511 1.00 55.22 105 ASN A C 1
ATOM 819 O O . ASN A 1 105 ? 19.383 -15.228 2.337 1.00 55.22 105 ASN A O 1
ATOM 823 N N . ALA A 1 106 ? 19.525 -13.045 1.873 1.00 57.97 106 ALA A N 1
ATOM 824 C CA . ALA A 1 106 ? 19.730 -12.683 3.267 1.00 57.97 106 ALA A CA 1
ATOM 825 C C . ALA A 1 106 ? 18.390 -12.755 4.018 1.00 57.97 106 ALA A C 1
ATOM 827 O O . ALA A 1 106 ? 17.423 -12.139 3.559 1.00 57.97 106 ALA A O 1
ATOM 828 N N . PRO A 1 107 ? 18.324 -13.425 5.188 1.00 56.00 107 PRO A N 1
ATOM 829 C CA . PRO A 1 107 ? 17.106 -13.474 5.983 1.00 56.00 107 PRO A CA 1
ATOM 830 C C . PRO A 1 107 ? 16.582 -12.057 6.205 1.00 56.00 107 PRO A C 1
ATOM 832 O O . PRO A 1 107 ? 17.347 -11.120 6.485 1.00 56.00 107 PRO A O 1
ATOM 835 N N . GLU A 1 108 ? 15.280 -11.903 5.988 1.00 56.50 108 GLU A N 1
ATOM 836 C CA . GLU A 1 108 ? 14.567 -10.643 6.122 1.00 56.50 108 GLU A CA 1
ATOM 837 C C . GLU A 1 108 ? 14.891 -10.045 7.499 1.00 56.50 108 GLU A C 1
ATOM 839 O O . GLU A 1 108 ? 14.882 -10.770 8.501 1.00 56.50 108 GLU A O 1
ATOM 844 N N . PRO A 1 109 ? 15.299 -8.764 7.576 1.00 52.25 109 PRO A N 1
ATOM 845 C CA . PRO A 1 109 ? 15.564 -8.189 8.879 1.00 52.25 109 PRO A CA 1
ATOM 846 C C . PRO A 1 109 ? 14.214 -8.150 9.594 1.00 52.25 109 PRO A C 1
ATOM 848 O O . PRO A 1 109 ? 13.180 -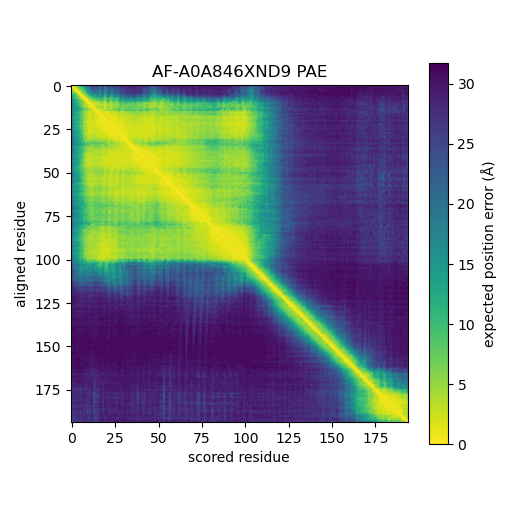7.926 8.960 1.00 52.25 109 PRO A O 1
ATOM 851 N N . ALA A 1 110 ? 14.210 -8.311 10.914 1.00 52.38 110 ALA A N 1
ATOM 852 C CA . ALA A 1 110 ? 13.055 -7.844 11.663 1.00 52.38 110 ALA A CA 1
ATOM 853 C C . ALA A 1 110 ? 12.774 -6.397 11.207 1.00 52.38 110 ALA A C 1
ATOM 855 O O . ALA A 1 110 ? 13.743 -5.637 11.043 1.00 52.38 110 ALA A O 1
ATOM 856 N N . PRO A 1 111 ? 11.510 -6.032 10.922 1.00 55.22 111 PRO A N 1
ATOM 857 C CA . PRO A 1 111 ? 11.185 -4.662 10.558 1.00 55.22 111 PRO A CA 1
ATOM 858 C C . PRO A 1 111 ? 11.846 -3.723 11.572 1.00 55.22 111 PRO A C 1
ATOM 860 O O . PRO A 1 111 ? 11.964 -4.100 12.748 1.00 55.22 111 PRO A O 1
ATOM 863 N N . PRO A 1 112 ? 12.307 -2.528 11.150 1.00 52.78 112 PRO A N 1
ATOM 864 C CA . PRO A 1 112 ? 12.719 -1.530 12.123 1.00 52.78 112 PRO A CA 1
ATOM 865 C C . PRO A 1 112 ? 11.598 -1.445 13.165 1.00 52.78 112 PRO A C 1
ATOM 867 O O . PRO A 1 112 ? 10.425 -1.502 12.769 1.00 52.78 112 PRO A O 1
ATOM 870 N N . PRO A 1 113 ? 11.925 -1.425 14.473 1.00 46.31 113 PRO A N 1
ATOM 871 C CA . PRO A 1 113 ? 10.901 -1.295 15.495 1.00 46.31 113 PRO A CA 1
ATOM 872 C C . PRO A 1 113 ? 10.041 -0.126 15.054 1.00 46.31 113 PRO A C 1
ATOM 874 O O . PRO A 1 113 ? 10.603 0.938 14.782 1.00 46.31 113 PRO A O 1
ATOM 877 N N . ALA A 1 114 ? 8.736 -0.370 14.867 1.00 49.81 114 ALA A N 1
ATOM 878 C CA . ALA A 1 114 ? 7.794 0.679 14.520 1.00 49.81 114 ALA A CA 1
ATOM 879 C C . ALA A 1 114 ? 8.179 1.863 15.396 1.00 49.81 114 ALA A C 1
ATOM 881 O O . ALA A 1 114 ? 8.210 1.697 16.623 1.00 49.81 114 ALA A O 1
ATOM 882 N N . ALA A 1 115 ? 8.617 2.971 14.775 1.00 47.84 115 ALA A N 1
ATOM 883 C CA . ALA A 1 115 ? 8.903 4.192 15.512 1.00 47.84 115 ALA A CA 1
ATOM 884 C C . ALA A 1 115 ? 7.742 4.323 16.491 1.00 47.84 115 ALA A C 1
ATOM 886 O O . ALA A 1 115 ? 6.609 4.160 16.022 1.00 47.84 115 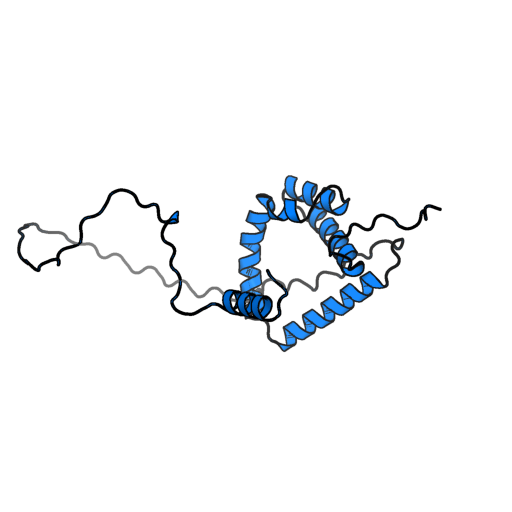ALA A O 1
ATOM 887 N N . PRO A 1 116 ? 8.013 4.392 17.812 1.00 43.28 116 PRO A N 1
ATOM 888 C CA . PRO A 1 116 ? 6.999 4.157 18.823 1.00 43.28 116 PRO A CA 1
ATOM 889 C C . PRO A 1 116 ? 5.794 4.961 18.396 1.00 43.28 116 PRO A C 1
ATOM 891 O O . PRO A 1 116 ? 5.902 6.184 18.298 1.00 43.28 116 PRO A O 1
ATOM 894 N N . VAL A 1 117 ? 4.713 4.256 18.031 1.00 50.16 117 VAL A N 1
ATOM 895 C CA . VAL A 1 117 ? 3.413 4.880 17.828 1.00 50.16 117 VAL A CA 1
ATOM 896 C C . VAL A 1 117 ? 3.287 5.720 19.071 1.00 50.16 117 VAL A C 1
ATOM 898 O O . VAL A 1 117 ? 3.332 5.153 20.171 1.00 50.16 117 VAL A O 1
ATOM 901 N N . ALA A 1 118 ? 3.355 7.045 18.905 1.00 42.25 118 ALA A N 1
ATOM 902 C CA . ALA A 1 118 ? 3.355 7.935 20.042 1.00 42.25 118 ALA A CA 1
ATOM 903 C C . ALA A 1 118 ? 2.185 7.448 20.896 1.00 42.25 118 ALA A C 1
ATOM 905 O O . ALA A 1 118 ? 1.096 7.250 20.341 1.00 42.25 118 ALA A O 1
ATOM 906 N N . PRO A 1 119 ? 2.416 7.085 22.173 1.00 43.00 119 PRO A N 1
ATOM 907 C CA . PRO A 1 119 ? 1.319 6.625 23.004 1.00 43.00 119 PRO A CA 1
ATOM 908 C C . PRO A 1 119 ? 0.210 7.666 22.843 1.00 43.00 119 PRO A C 1
ATOM 910 O O . PRO A 1 119 ? 0.550 8.856 22.825 1.00 43.00 119 PRO A O 1
ATOM 913 N N . PRO A 1 120 ? -1.066 7.267 22.661 1.00 48.22 120 PRO A N 1
ATOM 914 C CA . PRO A 1 120 ? -2.150 8.237 22.621 1.00 48.22 120 PRO A CA 1
ATOM 915 C C . PRO A 1 120 ? -1.937 9.131 23.829 1.00 48.22 120 PRO A C 1
ATOM 917 O O . PRO A 1 120 ? -1.849 8.622 24.948 1.00 48.22 120 PRO A O 1
ATOM 920 N N . SER A 1 121 ? -1.677 10.411 23.558 1.00 45.50 121 SER A N 1
ATOM 921 C CA . SER A 1 121 ? -1.179 11.355 24.544 1.00 45.50 121 SER A CA 1
ATOM 922 C C . SER A 1 121 ? -2.148 11.350 25.718 1.00 45.50 121 SER A C 1
ATOM 924 O O . SER A 1 121 ? -3.243 11.907 25.663 1.00 45.50 121 SER A O 1
ATOM 926 N N . ALA A 1 122 ? -1.778 10.620 26.767 1.00 47.41 122 ALA A N 1
ATOM 927 C CA . ALA A 1 122 ? -2.561 10.459 27.971 1.00 47.41 122 ALA A CA 1
ATOM 928 C C . ALA A 1 122 ? -2.339 11.702 28.831 1.00 47.41 122 ALA A C 1
ATOM 930 O O . ALA A 1 122 ? -1.666 11.636 29.852 1.00 47.41 122 ALA A O 1
ATOM 931 N N . ALA A 1 123 ? -2.849 12.847 28.376 1.00 51.22 123 ALA A N 1
ATOM 932 C CA . ALA A 1 123 ? -2.990 14.069 29.162 1.00 51.22 123 ALA A CA 1
ATOM 933 C C . ALA A 1 123 ? -3.839 15.102 28.404 1.00 51.22 123 ALA A C 1
ATOM 935 O O . ALA A 1 123 ? -3.361 16.148 27.973 1.00 51.22 123 ALA A O 1
ATOM 936 N N . SER A 1 124 ? -5.131 14.834 28.255 1.00 47.28 124 SER A N 1
ATOM 937 C CA . SER A 1 124 ? -6.121 15.910 28.251 1.00 47.28 124 SER A CA 1
ATOM 938 C C . SER A 1 124 ? -7.317 15.437 29.054 1.00 47.28 124 SER A C 1
ATOM 940 O O . SER A 1 124 ? -8.141 14.635 28.625 1.00 47.28 124 SER A O 1
ATOM 942 N N . GLU A 1 125 ? -7.290 15.882 30.300 1.00 45.16 125 GLU A N 1
ATOM 943 C CA . GLU A 1 125 ? -8.370 15.880 31.268 1.00 45.16 125 GLU A CA 1
ATOM 944 C C . GLU A 1 125 ? -9.707 16.232 30.580 1.00 45.16 125 GLU A C 1
ATOM 946 O O . GLU A 1 125 ? -9.765 17.206 29.822 1.00 45.16 125 GLU A O 1
ATOM 951 N N . PRO A 1 126 ? -10.788 15.459 30.785 1.00 58.56 126 PRO A N 1
ATOM 952 C CA . PRO A 1 126 ? -12.085 15.809 30.224 1.00 58.56 126 PRO A CA 1
ATOM 953 C C . PRO A 1 126 ? -12.570 17.131 30.847 1.00 58.56 126 PRO A C 1
ATOM 955 O O . PRO A 1 126 ? -12.544 17.257 32.075 1.00 58.56 126 PRO A O 1
ATOM 958 N N . PRO A 1 127 ? -13.057 18.110 30.060 1.00 64.12 127 PRO A N 1
ATOM 959 C CA . PRO A 1 127 ? -13.684 19.291 30.637 1.00 64.12 127 PRO A CA 1
ATOM 960 C C . PRO A 1 127 ? -14.901 18.871 31.483 1.00 64.12 127 PRO A C 1
ATOM 962 O O . PRO A 1 127 ? -15.632 17.944 31.107 1.00 64.12 127 PRO A O 1
ATOM 965 N N . PRO A 1 128 ? -15.141 19.519 32.637 1.00 56.44 128 PRO A N 1
ATOM 966 C CA . PRO A 1 128 ? -16.225 19.143 33.531 1.00 56.44 128 PRO A CA 1
ATOM 967 C C . PRO A 1 128 ? -17.583 19.297 32.839 1.00 56.44 128 PRO A C 1
ATOM 969 O O . PRO A 1 128 ? -17.904 20.341 32.271 1.00 56.44 128 PRO A O 1
ATOM 972 N N . LYS A 1 129 ? -18.401 18.240 32.928 1.00 56.75 129 LYS A N 1
ATOM 973 C CA . LYS A 1 129 ? -19.825 18.249 32.563 1.00 56.75 129 LYS A CA 1
ATOM 974 C C . LYS A 1 129 ? -20.530 19.440 33.232 1.00 56.75 129 LYS A C 1
ATOM 976 O O . LYS A 1 129 ? -20.539 19.490 34.465 1.00 56.75 129 LYS A O 1
ATOM 981 N N . PRO A 1 130 ? -21.197 20.339 32.489 1.00 52.69 130 PRO A N 1
ATOM 982 C CA . PRO A 1 130 ? -22.169 21.229 33.102 1.00 52.69 130 PRO A CA 1
ATOM 983 C C . PRO A 1 130 ? -23.376 20.414 33.591 1.00 52.69 130 PRO A C 1
ATOM 985 O O . PRO A 1 130 ? -23.890 19.530 32.904 1.00 52.69 130 PRO A O 1
ATOM 988 N N . ALA A 1 131 ? -23.767 20.693 34.832 1.00 51.34 131 ALA A N 1
ATOM 989 C CA . ALA A 1 131 ? -24.842 20.048 35.573 1.00 51.34 131 ALA A CA 1
ATOM 990 C C . ALA A 1 131 ? -26.227 20.214 34.902 1.00 51.34 131 ALA A C 1
ATOM 992 O O . ALA A 1 131 ? -26.453 21.196 34.191 1.00 51.34 131 ALA A O 1
ATOM 993 N N . PRO A 1 132 ? -27.177 19.290 35.147 1.00 51.47 132 PRO A N 1
ATOM 994 C CA . PRO A 1 132 ? -28.536 19.386 34.622 1.00 51.47 132 PRO A CA 1
ATOM 995 C C . PRO A 1 132 ? -29.306 20.531 35.295 1.00 51.47 132 PRO A C 1
ATOM 997 O O . PRO A 1 132 ? -29.423 20.582 36.519 1.00 51.47 132 PRO A O 1
ATOM 1000 N N . ALA A 1 133 ? -29.848 21.443 34.487 1.00 52.56 133 ALA A N 1
ATOM 1001 C CA . ALA A 1 133 ? -30.768 22.473 34.956 1.00 52.56 133 ALA A CA 1
ATOM 1002 C C . ALA A 1 133 ? -32.156 21.867 35.277 1.00 52.56 133 ALA A C 1
ATOM 1004 O O . ALA A 1 133 ? -32.584 20.925 34.605 1.00 52.56 133 ALA A O 1
ATOM 1005 N N . PRO A 1 134 ? -32.857 22.383 36.302 1.00 54.75 134 PRO A N 1
ATOM 1006 C CA . PRO A 1 134 ? -34.063 21.775 36.852 1.00 54.75 134 PRO A CA 1
ATOM 1007 C C . PRO A 1 134 ? -35.320 22.015 36.005 1.00 54.75 134 PRO A C 1
ATOM 1009 O O . PRO A 1 134 ? -35.528 23.074 35.415 1.00 54.75 134 PRO A O 1
ATOM 1012 N N . HIS A 1 135 ? -36.188 21.003 36.015 1.00 42.00 135 HIS A N 1
ATOM 1013 C CA . HIS A 1 135 ? -37.540 21.026 35.470 1.00 42.00 135 HIS A CA 1
ATOM 1014 C C . HIS A 1 135 ? -38.413 22.097 36.142 1.00 42.00 135 HIS A C 1
ATOM 1016 O O . HIS A 1 135 ? -38.562 22.102 37.363 1.00 42.00 135 HIS A O 1
ATOM 1022 N N . HIS A 1 136 ? -39.087 22.916 35.333 1.00 46.59 136 HIS A N 1
ATOM 1023 C CA . HIS A 1 136 ? -40.293 23.636 35.741 1.00 46.59 136 HIS A CA 1
ATOM 1024 C C . HIS A 1 136 ? -41.512 23.046 35.009 1.00 46.59 136 HIS A C 1
ATOM 1026 O O . HIS A 1 136 ? -41.450 22.863 33.791 1.00 46.59 136 HIS A O 1
ATOM 1032 N N . PRO A 1 137 ? -42.606 22.717 35.722 1.00 51.38 137 PRO A N 1
ATOM 1033 C CA . PRO A 1 137 ? -43.844 22.223 35.133 1.00 51.38 137 PRO A CA 1
ATOM 1034 C C . PRO A 1 137 ? -44.843 23.360 34.860 1.00 51.38 137 PRO A C 1
ATOM 1036 O O . PRO A 1 137 ? -44.854 24.373 35.556 1.00 51.38 137 PRO A O 1
ATOM 1039 N N . GLY A 1 138 ? -45.752 23.122 33.910 1.00 35.47 138 GLY A N 1
ATOM 1040 C CA . GLY A 1 138 ? -46.947 23.939 33.653 1.00 35.47 138 GLY A CA 1
ATOM 1041 C C . GLY A 1 138 ? -46.825 24.800 32.392 1.00 35.47 138 GLY A C 1
ATOM 1042 O O . GLY A 1 138 ? -45.775 25.356 32.121 1.00 35.47 138 GLY A O 1
ATOM 1043 N N . ALA A 1 139 ? -47.836 24.977 31.550 1.00 35.12 139 ALA A N 1
ATOM 1044 C CA . ALA A 1 139 ? -49.198 24.472 31.492 1.00 35.12 139 ALA A CA 1
ATOM 1045 C C . ALA A 1 139 ? -49.696 24.701 30.046 1.00 35.12 139 ALA A C 1
ATOM 1047 O O . ALA A 1 139 ? -49.323 25.685 29.412 1.00 35.12 139 ALA A O 1
ATOM 1048 N N . LEU A 1 140 ? -50.545 23.807 29.534 1.00 45.66 140 LEU A N 1
ATOM 1049 C CA . LEU A 1 140 ? -51.418 24.057 28.372 1.00 45.66 140 LEU A CA 1
ATOM 1050 C C . LEU A 1 140 ? -52.418 25.180 28.736 1.00 45.66 140 LEU A C 1
ATOM 1052 O O . LEU A 1 140 ? -52.769 25.263 29.919 1.00 45.66 140 LEU A O 1
ATOM 1056 N N . PRO A 1 141 ? -52.928 26.007 27.792 1.00 47.94 141 PRO A N 1
ATOM 1057 C CA . PRO A 1 141 ? -54.043 25.560 26.938 1.00 47.94 141 PRO A CA 1
ATOM 1058 C C . PRO A 1 141 ? -54.209 26.257 25.563 1.00 47.94 141 PRO A C 1
ATOM 1060 O O . PRO A 1 141 ? -53.725 27.355 25.327 1.00 47.94 141 PRO A O 1
ATOM 1063 N N . GLY A 1 142 ? -55.053 25.649 24.717 1.00 35.06 142 GLY A N 1
ATOM 1064 C CA . GLY A 1 142 ? -55.924 26.361 23.765 1.00 35.06 142 GLY A CA 1
ATOM 1065 C C . GLY A 1 142 ? -55.354 26.531 22.351 1.00 35.06 142 GLY A C 1
ATOM 1066 O O . GLY A 1 142 ? -54.397 27.257 22.154 1.00 35.06 142 GLY A O 1
ATOM 1067 N N . SER A 1 143 ? -55.805 25.783 21.344 1.00 37.19 143 SER A N 1
ATOM 1068 C CA . SER A 1 143 ? -57.098 25.879 20.640 1.00 37.19 143 SER A CA 1
ATOM 1069 C C . SER A 1 143 ? -57.113 26.915 19.505 1.00 37.19 143 SER A C 1
ATOM 1071 O O . SER A 1 143 ? -56.910 28.103 19.724 1.00 37.19 143 SER A O 1
ATOM 1073 N N . ALA A 1 144 ? -57.512 26.396 18.339 1.00 37.22 144 ALA A N 1
ATOM 1074 C CA . ALA A 1 144 ? -58.262 27.035 17.259 1.00 37.22 144 ALA A CA 1
ATOM 1075 C C . ALA A 1 144 ? -57.526 27.616 16.031 1.00 37.22 144 ALA A C 1
ATOM 1077 O O . ALA A 1 144 ? -56.742 28.553 16.102 1.00 37.22 144 ALA A O 1
ATOM 1078 N N . ALA A 1 145 ? -58.010 27.098 14.894 1.00 36.00 145 ALA A N 1
ATOM 1079 C CA . ALA A 1 145 ? -58.385 27.811 13.673 1.00 36.00 145 ALA A CA 1
ATOM 1080 C C . ALA A 1 145 ? -57.332 28.003 12.564 1.00 36.00 145 ALA A C 1
ATOM 1082 O O . ALA A 1 145 ? -56.503 28.905 12.582 1.00 36.00 145 ALA A O 1
ATOM 1083 N N . ALA A 1 146 ? -57.513 27.211 11.500 1.00 44.19 146 ALA A N 1
ATOM 1084 C CA . ALA A 1 146 ? -57.337 27.681 10.126 1.00 44.19 146 ALA A CA 1
ATOM 1085 C C . ALA A 1 146 ? -58.283 28.874 9.859 1.00 44.19 146 ALA A C 1
ATOM 1087 O O . ALA A 1 146 ? -59.367 28.924 10.452 1.00 44.19 146 ALA A O 1
ATOM 1088 N N . PRO A 1 147 ? -57.914 29.816 8.974 1.00 45.81 147 PRO A N 1
ATOM 1089 C CA . PRO A 1 147 ? -58.184 29.635 7.541 1.00 45.81 147 PRO A CA 1
ATOM 1090 C C . PRO A 1 147 ? -57.066 30.181 6.618 1.00 45.81 147 PRO A C 1
ATOM 1092 O O . PRO A 1 147 ? -56.279 31.037 7.008 1.00 45.81 147 PRO A O 1
ATOM 1095 N N . GLY A 1 148 ? -57.000 29.700 5.368 1.00 40.81 148 GLY A N 1
ATOM 1096 C CA . GLY A 1 148 ? -56.325 30.434 4.276 1.00 40.81 148 GLY A CA 1
ATOM 1097 C C . GLY A 1 148 ? -57.210 31.586 3.763 1.00 40.81 148 GLY A C 1
ATOM 1098 O O . GLY A 1 148 ? -58.189 31.919 4.433 1.00 40.81 148 GLY A O 1
ATOM 1099 N N . PRO A 1 149 ? -57.020 32.118 2.538 1.00 60.22 149 PRO A N 1
ATOM 1100 C CA . PRO A 1 149 ? -55.861 32.107 1.631 1.00 60.22 149 PRO A CA 1
ATOM 1101 C C . PRO A 1 149 ? -55.447 33.547 1.205 1.00 60.22 149 PRO A C 1
ATOM 1103 O O . PRO A 1 149 ? -56.191 34.486 1.459 1.00 60.22 149 PRO A O 1
ATOM 1106 N N . ALA A 1 150 ? -54.303 33.721 0.520 1.00 37.19 150 ALA A N 1
ATOM 1107 C CA . ALA A 1 150 ? -54.114 34.629 -0.638 1.00 37.19 150 ALA A CA 1
ATOM 1108 C C . ALA A 1 150 ? -52.635 34.992 -0.877 1.00 37.19 150 ALA A C 1
ATOM 1110 O O . ALA A 1 150 ? -52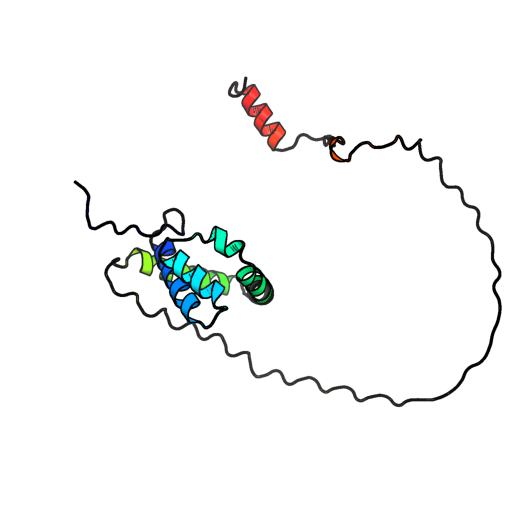.050 35.770 -0.130 1.00 37.19 150 ALA A O 1
ATOM 1111 N N . THR A 1 151 ? -52.091 34.537 -2.006 1.00 48.62 151 THR A N 1
ATOM 1112 C CA . THR A 1 151 ? -51.232 35.360 -2.875 1.00 48.62 151 THR A CA 1
ATOM 1113 C C . THR A 1 151 ? -51.237 34.760 -4.286 1.00 48.62 151 THR A C 1
ATOM 1115 O O . THR A 1 151 ? -50.823 33.614 -4.455 1.00 48.62 151 THR A O 1
ATOM 1118 N N . PRO A 1 152 ? -51.723 35.486 -5.309 1.00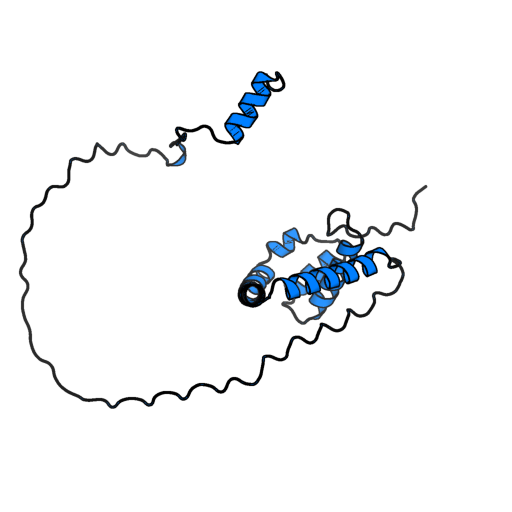 47.75 152 PRO A N 1
ATOM 1119 C CA . PRO A 1 152 ? -51.503 35.150 -6.708 1.00 47.75 152 PRO A CA 1
ATOM 1120 C C . PRO A 1 152 ? -50.242 35.871 -7.209 1.00 47.75 152 PRO A C 1
ATOM 1122 O O . PRO A 1 152 ? -50.137 37.092 -7.115 1.00 47.75 152 PRO A O 1
ATOM 1125 N N . GLY A 1 153 ? -49.287 35.112 -7.737 1.00 39.75 153 GLY A N 1
ATOM 1126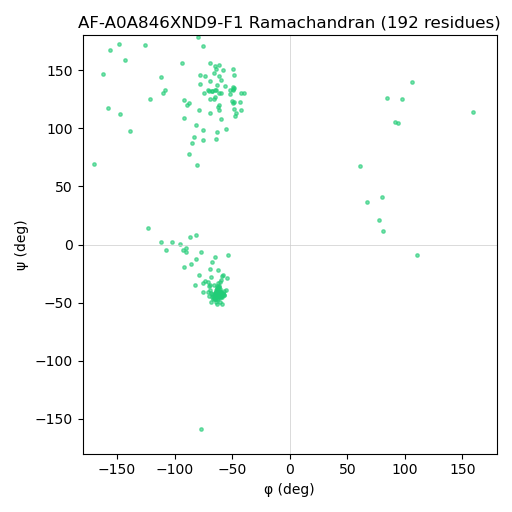 C CA . GLY A 1 153 ? -48.130 35.630 -8.464 1.00 39.75 153 GLY A CA 1
ATOM 1127 C C . GLY A 1 153 ? -47.736 34.624 -9.540 1.00 39.75 153 GLY A C 1
ATOM 1128 O O . GLY A 1 153 ? -47.355 33.501 -9.222 1.00 39.75 153 GLY A O 1
ATOM 1129 N N . ASP A 1 154 ? -47.924 35.021 -10.795 1.00 41.88 154 ASP A N 1
ATOM 1130 C CA . ASP A 1 154 ? -47.710 34.270 -12.035 1.00 41.88 154 ASP A CA 1
ATOM 1131 C C . ASP A 1 154 ? -46.419 33.429 -12.096 1.00 41.88 154 ASP A C 1
ATOM 1133 O O . ASP A 1 154 ? -45.322 33.971 -11.940 1.00 41.88 154 ASP A O 1
ATOM 1137 N N . PRO A 1 155 ? -46.489 32.138 -12.474 1.00 48.25 155 PRO A N 1
ATOM 1138 C CA . PRO A 1 155 ? -45.378 31.469 -13.130 1.00 48.25 155 PRO A CA 1
ATOM 1139 C C . PRO A 1 155 ? -45.450 31.683 -14.651 1.00 48.25 155 PRO A C 1
ATOM 1141 O O . PRO A 1 155 ? -46.417 31.309 -15.314 1.00 48.25 155 PRO A O 1
ATOM 1144 N N . ALA A 1 156 ? -44.380 32.262 -15.199 1.00 50.81 156 ALA A N 1
ATOM 1145 C CA . ALA A 1 156 ? -44.122 32.398 -16.631 1.00 50.81 156 ALA A CA 1
ATOM 1146 C C . ALA A 1 156 ? -44.300 31.065 -17.405 1.00 50.81 156 ALA A C 1
ATOM 1148 O O . ALA A 1 156 ? -44.074 29.985 -16.846 1.00 50.81 156 ALA A O 1
ATOM 1149 N N . PRO A 1 157 ? -44.674 31.108 -18.700 1.00 47.84 157 PRO A N 1
ATOM 1150 C CA . PRO A 1 157 ? -45.013 29.915 -19.471 1.00 47.84 157 PRO A CA 1
ATOM 1151 C C . PRO A 1 157 ? -43.777 29.041 -19.727 1.00 47.84 157 PRO A C 1
ATOM 1153 O O . PRO A 1 157 ? -42.871 29.419 -20.468 1.00 47.84 157 PRO A O 1
ATOM 1156 N N . GLN A 1 158 ? -43.749 27.844 -19.134 1.00 57.22 158 GLN A N 1
ATOM 1157 C CA . GLN A 1 158 ? -42.769 26.818 -19.495 1.00 57.22 158 GLN A CA 1
ATOM 1158 C C . GLN A 1 158 ? -43.099 26.250 -20.888 1.00 57.22 158 GLN A C 1
ATOM 1160 O O . GLN A 1 158 ? -44.259 25.906 -21.139 1.00 57.22 158 GLN A O 1
ATOM 1165 N N . PRO A 1 159 ? -42.112 26.111 -21.793 1.00 54.16 159 PRO A N 1
ATOM 1166 C CA . PRO A 1 159 ? -42.328 25.488 -23.093 1.00 54.16 159 PRO A CA 1
ATOM 1167 C C . PRO A 1 159 ? -42.698 23.998 -22.950 1.00 54.16 159 PRO A C 1
ATOM 1169 O O . PRO A 1 159 ? -42.351 23.354 -21.952 1.00 54.16 159 PRO A O 1
ATOM 1172 N N . PRO A 1 160 ? -43.429 23.433 -23.932 1.00 49.88 160 PRO A N 1
ATOM 1173 C CA . PRO A 1 160 ? -44.026 22.108 -23.825 1.00 49.88 160 PRO A CA 1
ATOM 1174 C C . PRO A 1 160 ? -42.959 21.024 -23.648 1.00 49.88 160 PRO A C 1
ATOM 1176 O O . PRO A 1 160 ? -42.096 20.814 -24.498 1.00 49.88 160 PRO A O 1
ATOM 1179 N N . ARG A 1 161 ? -43.060 20.306 -22.524 1.00 48.94 161 ARG A N 1
ATOM 1180 C CA . ARG A 1 161 ? -42.242 19.139 -22.183 1.00 48.94 161 ARG A CA 1
ATOM 1181 C C . ARG A 1 161 ? -42.485 18.025 -23.195 1.00 48.94 161 ARG A C 1
ATOM 1183 O O . ARG A 1 161 ? -43.440 17.256 -23.073 1.00 48.94 161 ARG A O 1
ATOM 1190 N N . ASN A 1 162 ? -41.606 17.938 -24.185 1.00 51.88 162 ASN A N 1
ATOM 1191 C CA . ASN A 1 162 ? -41.579 16.816 -25.103 1.00 51.88 162 ASN A CA 1
ATOM 1192 C C . ASN A 1 162 ? -41.086 15.563 -24.356 1.00 51.88 162 ASN A C 1
ATOM 1194 O O . ASN A 1 162 ? -40.137 15.606 -23.570 1.00 51.88 162 ASN A O 1
ATOM 1198 N N . ARG A 1 163 ? -41.802 14.452 -24.528 1.00 54.72 163 ARG A N 1
ATOM 1199 C CA . ARG A 1 163 ? -41.578 13.192 -23.808 1.00 54.72 163 ARG A CA 1
ATOM 1200 C C . ARG A 1 163 ? -40.221 12.583 -24.181 1.00 54.72 163 ARG A C 1
ATOM 1202 O O . ARG A 1 163 ? -40.013 12.231 -25.332 1.00 54.72 163 ARG A O 1
ATOM 1209 N N . ARG A 1 164 ? -39.404 12.321 -23.153 1.00 58.56 164 ARG A N 1
ATOM 1210 C CA . ARG A 1 164 ? -38.279 11.364 -23.126 1.00 58.56 164 ARG A CA 1
ATOM 1211 C C . ARG A 1 164 ? -37.149 11.638 -24.131 1.00 58.56 164 ARG A C 1
ATOM 1213 O O . ARG A 1 164 ? -36.882 10.811 -24.991 1.00 58.56 164 ARG A O 1
ATOM 1220 N N . GLN A 1 165 ? -36.418 12.733 -23.945 1.00 56.53 165 GLN A N 1
ATOM 1221 C CA . GLN A 1 165 ? -35.001 12.741 -24.318 1.00 56.53 165 GLN A CA 1
ATOM 1222 C C . GLN A 1 165 ? -34.203 12.253 -23.108 1.00 56.53 165 GLN A C 1
ATOM 1224 O O . GLN A 1 165 ? -34.328 12.797 -22.009 1.00 56.53 165 GLN A O 1
ATOM 1229 N N . SER A 1 166 ? -33.465 11.158 -23.270 1.00 59.31 166 SER A N 1
ATOM 1230 C CA . SER A 1 166 ? -32.491 10.717 -22.279 1.00 59.31 166 SER A CA 1
ATOM 1231 C C . SER A 1 166 ? -31.409 11.783 -22.149 1.00 59.31 166 SER A C 1
ATOM 1233 O O . SER A 1 166 ? -30.889 12.245 -23.155 1.00 59.31 166 SER A O 1
ATOM 1235 N N . TRP A 1 167 ? -30.989 12.105 -20.924 1.00 59.38 167 TRP A N 1
ATOM 1236 C CA . TRP A 1 167 ? -29.817 12.960 -20.655 1.00 59.38 167 TRP A CA 1
ATOM 1237 C C . TRP A 1 167 ? -28.521 12.483 -21.341 1.00 59.38 167 TRP A C 1
ATOM 1239 O O . TRP A 1 167 ? -27.530 13.199 -21.349 1.00 59.38 167 TRP A O 1
ATOM 1249 N N . ARG A 1 168 ? -28.534 11.280 -21.930 1.00 57.00 168 ARG A N 1
ATOM 1250 C CA . ARG A 1 168 ? -27.470 10.732 -22.774 1.00 57.00 168 ARG A CA 1
ATOM 1251 C C . ARG A 1 168 ? -27.319 11.425 -24.131 1.00 57.00 168 ARG A C 1
ATOM 1253 O O . ARG A 1 168 ? -26.244 11.330 -24.702 1.00 57.00 168 ARG A O 1
ATOM 1260 N N . ASP A 1 169 ? -28.352 12.110 -24.618 1.00 57.81 169 ASP A N 1
ATOM 1261 C CA . ASP A 1 169 ? -28.344 12.765 -25.935 1.00 57.81 169 ASP A CA 1
ATOM 1262 C C . ASP A 1 169 ? -28.132 14.286 -25.841 1.00 57.81 169 ASP A C 1
ATOM 1264 O O . ASP A 1 169 ? -28.150 14.988 -26.851 1.00 57.81 169 ASP A O 1
ATOM 1268 N N . VAL A 1 170 ? -27.936 14.817 -24.628 1.00 68.00 170 VAL A N 1
ATOM 1269 C CA . VAL A 1 170 ? -27.618 16.232 -24.412 1.00 68.00 170 VAL A CA 1
ATOM 1270 C C . VAL A 1 170 ? -26.109 16.407 -24.575 1.00 68.00 170 VAL A C 1
ATOM 1272 O O . VAL A 1 170 ? -25.352 16.308 -23.612 1.00 68.00 170 VAL A O 1
ATOM 1275 N N . VAL A 1 171 ? -25.667 16.641 -25.810 1.00 61.62 171 VAL A N 1
ATOM 1276 C CA . VAL A 1 171 ? -24.288 17.057 -26.089 1.00 61.62 171 VAL A CA 1
ATOM 1277 C C . VAL A 1 171 ? -24.166 18.529 -25.707 1.00 61.62 171 VAL A C 1
ATOM 1279 O O . VAL A 1 171 ? -24.593 19.414 -26.446 1.00 61.62 171 VAL A O 1
ATOM 1282 N N . VAL A 1 172 ? -23.639 18.786 -24.511 1.00 65.19 172 VAL A N 1
ATOM 1283 C CA . VAL A 1 172 ? -23.220 20.127 -24.095 1.00 65.19 172 VAL A CA 1
ATOM 1284 C C . VAL A 1 172 ? -21.817 20.336 -24.646 1.00 65.19 172 VAL A C 1
ATOM 1286 O O . VAL A 1 172 ? -20.845 19.928 -24.021 1.00 65.19 172 VAL A O 1
ATOM 1289 N N . THR A 1 173 ? -21.711 20.912 -25.839 1.00 64.25 173 THR A N 1
ATOM 1290 C CA . THR A 1 173 ? -20.429 21.421 -26.337 1.00 64.25 173 THR A CA 1
ATOM 1291 C C . THR A 1 173 ? -20.181 22.773 -25.665 1.00 64.25 173 THR A C 1
ATOM 1293 O O . THR A 1 173 ? -20.999 23.674 -25.869 1.00 64.25 173 THR A O 1
ATOM 1296 N N . PRO A 1 174 ? -19.142 22.930 -24.825 1.00 66.81 174 PRO A N 1
ATOM 1297 C CA . PRO A 1 174 ? -18.755 24.245 -24.326 1.00 66.81 174 PRO A CA 1
ATOM 1298 C C . PRO A 1 174 ? -18.358 25.151 -25.502 1.00 66.81 174 PRO A C 1
ATOM 1300 O O . PRO A 1 174 ? -17.816 24.679 -26.498 1.00 66.81 174 PRO A O 1
ATOM 1303 N N . ASP A 1 175 ? -18.659 26.449 -25.407 1.00 70.88 175 ASP A N 1
ATOM 1304 C CA . ASP A 1 175 ? -18.373 27.426 -26.474 1.00 70.88 175 ASP A CA 1
ATOM 1305 C C . ASP A 1 175 ? -16.862 27.662 -26.694 1.00 70.88 175 ASP A C 1
ATOM 1307 O O . ASP A 1 175 ? -16.463 28.218 -27.718 1.00 70.88 175 ASP A O 1
ATOM 1311 N N . GLU A 1 176 ? -16.016 27.230 -25.753 1.00 76.25 176 GLU A N 1
ATOM 1312 C CA . GLU A 1 176 ? -14.557 27.322 -25.834 1.00 76.25 176 GLU A CA 1
ATOM 1313 C C . GLU A 1 176 ? -13.940 25.930 -26.062 1.00 76.25 176 GLU A C 1
ATOM 1315 O O . GLU A 1 176 ? -14.327 24.987 -25.366 1.00 76.25 176 GLU A O 1
ATOM 1320 N N . PRO A 1 177 ? -12.991 25.785 -27.012 1.00 78.19 177 PRO A N 1
ATOM 1321 C CA . PRO A 1 177 ? -12.291 24.523 -27.233 1.00 78.19 177 PRO A CA 1
ATOM 1322 C C . PRO A 1 177 ? -11.454 24.170 -26.002 1.00 78.19 177 PRO A C 1
ATOM 1324 O O . PRO A 1 177 ? -10.719 25.017 -25.484 1.00 78.19 177 PRO A O 1
ATOM 1327 N N . ASP A 1 178 ? -11.555 22.925 -25.547 1.00 79.69 178 ASP A N 1
ATOM 1328 C CA . ASP A 1 178 ? -10.746 22.426 -24.440 1.00 79.69 178 ASP A CA 1
ATOM 1329 C C . ASP A 1 178 ? -9.290 22.143 -24.874 1.00 79.69 178 ASP A C 1
ATOM 1331 O O . ASP A 1 178 ? -8.915 22.229 -26.049 1.00 79.69 178 ASP A O 1
ATOM 1335 N N . GLU A 1 179 ? -8.415 21.864 -23.903 1.00 79.81 179 GLU A N 1
ATOM 1336 C CA . GLU A 1 179 ? -6.997 21.580 -24.179 1.00 79.81 179 GLU A CA 1
ATOM 1337 C C . GLU A 1 179 ? -6.818 20.362 -25.100 1.00 79.81 179 GLU A C 1
ATOM 1339 O O . GLU A 1 179 ? -5.888 20.327 -25.914 1.00 79.81 179 GLU A O 1
ATOM 1344 N N . ASP A 1 180 ? -7.740 19.401 -25.026 1.00 80.75 180 ASP A N 1
ATOM 1345 C CA . ASP A 1 180 ? -7.751 18.217 -25.876 1.00 80.75 180 ASP A CA 1
ATOM 1346 C C . ASP A 1 180 ? -8.110 18.584 -27.328 1.00 80.75 180 ASP A C 1
ATOM 1348 O O . ASP A 1 180 ? -7.409 18.172 -28.263 1.00 80.75 180 ASP A O 1
ATOM 1352 N N . ASP A 1 181 ? -9.122 19.427 -27.551 1.00 86.50 181 ASP A N 1
ATOM 1353 C CA . ASP A 1 181 ? -9.492 19.952 -28.868 1.00 86.50 181 ASP A CA 1
ATOM 1354 C C . ASP A 1 181 ? -8.320 20.684 -29.534 1.00 86.50 181 ASP A C 1
ATOM 1356 O O . ASP A 1 181 ? -8.046 20.479 -30.726 1.00 86.50 181 ASP A O 1
ATOM 1360 N N . LEU A 1 182 ? -7.587 21.502 -28.773 1.00 87.00 182 LEU A N 1
ATOM 1361 C CA . LEU A 1 182 ? -6.396 22.205 -29.257 1.00 87.00 182 LEU A CA 1
ATOM 1362 C C . LEU A 1 182 ? -5.275 21.229 -29.631 1.00 87.00 182 LEU A C 1
ATOM 1364 O O . LEU A 1 182 ? -4.667 21.357 -30.700 1.00 87.00 182 LEU A O 1
ATOM 1368 N N . TYR A 1 183 ? -5.039 20.214 -28.802 1.00 85.12 183 TYR A N 1
ATOM 1369 C CA . TYR A 1 183 ? -4.037 19.182 -29.052 1.00 85.12 183 TYR A CA 1
ATOM 1370 C C . TYR A 1 183 ? -4.312 18.395 -30.345 1.00 85.12 183 TYR A C 1
ATOM 1372 O O . TYR A 1 183 ? -3.406 18.157 -31.157 1.00 85.12 183 TYR A O 1
ATOM 1380 N N . PHE A 1 184 ? -5.570 18.023 -30.601 1.00 85.19 184 PHE A N 1
ATOM 1381 C CA . PHE A 1 184 ? -5.937 17.318 -31.832 1.00 85.19 184 PHE A CA 1
ATOM 1382 C C . PHE A 1 184 ? -5.926 18.224 -33.067 1.00 85.19 184 PHE A C 1
ATOM 1384 O O . PHE A 1 184 ? -5.611 17.751 -34.166 1.00 85.19 184 PHE A O 1
ATOM 1391 N N . GLN A 1 185 ? -6.239 19.513 -32.920 1.00 85.12 185 GLN A N 1
ATOM 1392 C CA . GLN A 1 185 ? -6.098 20.492 -33.999 1.00 85.12 185 GLN A CA 1
ATOM 1393 C C . GLN A 1 185 ? -4.631 20.689 -34.390 1.00 85.12 185 GLN A C 1
ATOM 1395 O O . GLN A 1 185 ? -4.314 20.651 -35.580 1.00 85.12 185 GLN A O 1
ATOM 1400 N N . GLU A 1 186 ? -3.725 20.816 -33.420 1.00 85.62 186 GLU A N 1
ATOM 1401 C CA . GLU A 1 186 ? -2.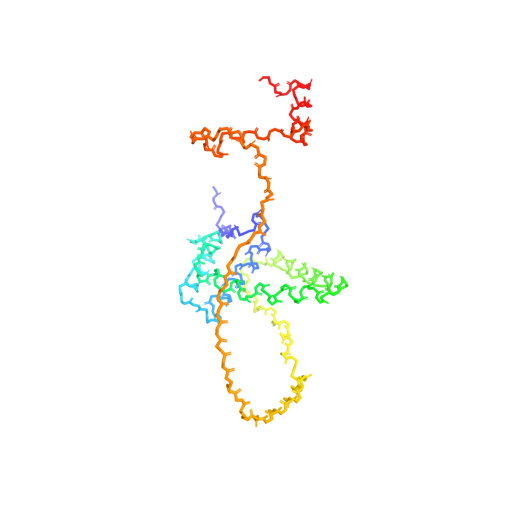287 20.962 -33.672 1.00 85.62 186 GLU A CA 1
ATOM 1402 C C . GLU A 1 186 ? -1.724 19.745 -34.424 1.00 85.62 186 GLU A C 1
ATOM 1404 O O . GLU A 1 186 ? -0.969 19.885 -35.390 1.00 85.62 186 GLU A O 1
ATOM 1409 N N . ARG A 1 187 ? -2.140 18.529 -34.052 1.00 87.00 187 ARG A N 1
ATOM 1410 C CA . ARG A 1 187 ? -1.710 17.301 -34.743 1.00 87.00 187 ARG A CA 1
ATOM 1411 C C . ARG A 1 187 ? -2.282 17.145 -36.147 1.00 87.00 187 ARG A C 1
ATOM 1413 O O . ARG A 1 187 ? -1.566 16.658 -37.024 1.00 87.00 187 ARG A O 1
ATOM 1420 N N . ARG A 1 188 ? -3.526 17.575 -36.384 1.00 85.88 188 ARG A N 1
ATOM 1421 C CA . ARG A 1 188 ? -4.099 17.637 -37.740 1.00 85.88 188 ARG A CA 1
ATOM 1422 C C . ARG A 1 188 ? -3.359 18.652 -38.608 1.00 85.88 188 ARG A C 1
ATOM 1424 O O . ARG A 1 188 ? -3.006 18.331 -39.737 1.00 85.88 188 ARG A O 1
ATOM 1431 N N . GLN A 1 189 ? -3.028 19.825 -38.067 1.00 85.31 189 GLN A N 1
ATOM 1432 C CA . GLN A 1 189 ? -2.226 20.831 -38.776 1.00 85.31 189 GLN A CA 1
ATOM 1433 C C . GLN A 1 189 ? -0.812 20.338 -39.098 1.00 85.31 189 GLN A C 1
ATOM 1435 O O . GLN A 1 189 ? -0.276 20.638 -40.162 1.00 85.31 189 GLN A O 1
ATOM 1440 N N . ARG A 1 190 ? -0.208 19.547 -38.207 1.00 84.81 190 ARG A N 1
ATOM 1441 C CA . ARG A 1 190 ? 1.111 18.940 -38.431 1.00 84.81 190 ARG A CA 1
ATOM 1442 C C . ARG A 1 190 ? 1.084 17.733 -39.374 1.00 84.81 190 ARG A C 1
ATOM 1444 O O . ARG A 1 190 ? 2.154 17.241 -39.720 1.00 84.81 190 ARG A O 1
ATOM 1451 N N . GLY A 1 191 ? -0.093 17.261 -39.794 1.00 82.94 191 GLY A N 1
ATOM 1452 C CA . GLY A 1 191 ? -0.252 16.125 -40.710 1.00 82.94 191 GLY A CA 1
ATOM 1453 C C . GLY A 1 191 ? -0.064 14.750 -40.061 1.00 82.94 191 GLY A C 1
ATOM 1454 O O . GLY A 1 191 ? 0.243 13.785 -40.751 1.00 82.94 191 GLY A O 1
ATOM 1455 N N . TRP A 1 192 ? -0.203 14.657 -38.735 1.00 80.12 192 TRP A N 1
ATOM 1456 C CA . TRP A 1 192 ? -0.014 13.411 -37.975 1.00 80.12 192 TRP A CA 1
ATOM 1457 C C . TRP A 1 192 ? -1.316 12.618 -37.803 1.00 80.12 192 TRP A C 1
ATOM 1459 O O . TRP A 1 192 ? -1.274 11.425 -37.516 1.00 80.12 192 TRP A O 1
ATOM 1469 N N . LEU A 1 193 ? -2.465 13.279 -37.967 1.00 64.69 193 LEU A N 1
ATOM 1470 C CA . LEU A 1 193 ? -3.791 12.666 -38.027 1.00 64.69 193 LEU A CA 1
ATOM 1471 C C . LEU A 1 193 ? -4.422 13.041 -39.373 1.00 64.69 193 LEU A C 1
ATOM 1473 O O . LEU A 1 193 ? -4.505 14.233 -39.678 1.00 64.69 193 LEU A O 1
ATOM 1477 N N . GLN A 1 194 ? -4.853 12.040 -40.144 1.00 62.31 194 GLN A N 1
ATOM 1478 C CA . GLN A 1 194 ? -5.546 12.193 -41.426 1.00 62.31 194 GLN A CA 1
ATOM 1479 C C . GLN A 1 194 ? -6.939 11.573 -41.346 1.00 62.31 194 GLN A C 1
ATOM 1481 O O . GLN A 1 194 ? -7.056 10.503 -40.706 1.00 62.31 194 GLN A O 1
#

Organism: NCBI:txid419477

Radius of gyration: 31.68 Å; Cα contacts (8 Å, |Δi|>4): 74; chains: 1; bounding box: 80×57×78 Å

Sequence (194 aa):
MTNPEEEPVLDLAGGDIGMSRHLRSALNILAGSGLAPDMEKQLREIAQGNGSLRDLRHSESFLRLSDSVLTQAQEDLREQTPEEKQRLIDEGNATLESYRRRDPNAPEPAPPPAAPVAPPSAASEPPPKPAPAPHHPGALPGSAAAPGPATPGDPAPQPPRNRRQSWRDVVVTPDEPDEDDLYFQERRQRGWLQ

Secondary structure (DSSP, 8-state):
---TT------SSSS-HHHHHHHHHHHHHHTTS---HHHHHHHHHHHTTSS-HHHHHT-HHHHHHHHHHHHHHHHHHHH--HHHHHHHHHHHHHHHHHHHHS-TTSPPPPPPP----PPP-----PPPPPPPPPP----------------------PPP--S---GGG-----SS--HHHHHHHHHHHTTS--

pLDDT: mean 72.01, std 19.29, range [33.12, 94.94]

Solvent-accessible surface area (backbone atoms only — not comparable to full-atom values): 12844 Å² total; per-residue (Å²): 137,81,74,89,78,71,68,84,71,59,72,75,53,86,76,43,63,16,55,17,50,51,50,40,50,51,31,55,53,52,42,66,67,78,60,61,71,71,54,25,52,50,34,46,34,32,57,71,61,77,48,52,73,69,58,48,68,71,31,69,69,48,48,59,50,46,61,64,50,50,57,56,54,53,51,56,59,69,70,54,49,74,68,57,50,50,51,52,50,53,52,51,50,55,52,39,50,53,46,55,73,48,62,92,85,54,78,79,72,77,72,75,74,70,71,73,72,73,67,77,76,91,79,73,79,77,79,81,79,81,77,87,81,83,90,80,85,86,79,88,83,84,87,86,80,85,79,87,88,91,85,93,77,88,81,78,88,76,75,84,83,72,84,81,75,60,80,86,74,65,81,80,76,68,98,62,83,49,74,66,56,51,53,54,48,53,35,40,75,72,66,76,52,134